Protein AF-A0A3Q0FZ38-F1 (afdb_monomer_lite)

Organism: Alligator sinensis (NCBI:txid38654)

Radius of gyration: 30.9 Å; chains: 1; bounding box: 56×58×139 Å

Secondary structure (DSSP, 8-state):
-----------------------TTHHHHHHT-HHHHHHHHH-TTSTTGGGHHHHHH-B-TTS-BHHHHHHHHT-HHHHHHHHHHHHH-TT-SHHHHHHHHHHHHHHHHHHHH-HHHHTTTS-HHHHHHHHHHHHHHHHHHHH-SS--HHHHHHHHHHHHHHHHHHHHHHHS--PPP-------------

Sequence (190 aa):
MDPEEAMGLADPGQEAEESEYFNPLLRPVLLGEVEGVQQIFEDPEDPNYEKAMQLLLEKDVIGRDLLYAACMVGQSEVIRALAKYGVDMKDKTPREAKQTLQMFISHIQATVTDPEKVQGRLNKEDKNASLSACRAKSDWLNSTKEATRQDFLAQKQELEDKMLPIFTKMATPRLPTAKNVKSSVSSSRI

Foldseek 3Di:
DDDDDDDDDDDPPDDPDDPDPDLQVLVCLLVLPLVSLVCCCPPPPDPNNVVSQVQQCDADPVRHGSLNSSVVSVSVSNNVSSCCCNPVVCQPFLVSLLVVLVVVLVVLLCQLPDCVQCPVQPDPVLSVQLPVLSVVLVVCSVPDDDDGSVNSVVSSVVSCVSCVVSVVSSPDDDDPDPPDPDDDDDDDDD

InterPro domains:
  IPR029048 Heat shock protein 70kD, C-terminal domain superfamily [G3DSA:1.20.1270.10] (94-172)
  IPR029048 Heat shock protein 70kD, C-terminal domain superfamily [SSF100934] (96-171)
  IPR036770 Ankyrin repeat-containing domain superfamily [SSF48403] (24-92)

Structure (mmCIF, N/CA/C/O backbone):
data_AF-A0A3Q0FZ38-F1
#
_entry.id   AF-A0A3Q0FZ38-F1
#
loop_
_atom_site.group_PDB
_atom_site.id
_atom_site.type_symbol
_atom_site.label_atom_id
_atom_site.label_alt_id
_atom_site.label_comp_id
_atom_site.label_asym_id
_atom_site.label_entity_id
_atom_site.label_seq_id
_atom_site.pdbx_PDB_ins_code
_atom_site.Cartn_x
_atom_site.Cartn_y
_atom_site.Cartn_z
_atom_site.occupancy
_atom_site.B_iso_or_equiv
_atom_site.auth_seq_id
_atom_site.auth_comp_id
_atom_site.auth_asym_id
_atom_site.auth_atom_id
_atom_site.pdbx_PDB_model_num
ATOM 1 N N . MET A 1 1 ? 2.345 -39.373 71.025 1.00 34.91 1 MET A N 1
ATOM 2 C CA . MET A 1 1 ? 1.055 -39.881 70.528 1.00 34.91 1 MET A CA 1
ATOM 3 C C . MET A 1 1 ? 0.248 -38.693 70.050 1.00 34.91 1 MET A C 1
ATOM 5 O O . MET A 1 1 ? 0.413 -37.617 70.605 1.00 34.91 1 MET A O 1
ATOM 9 N N . ASP A 1 2 ? -0.545 -38.902 69.017 1.00 42.75 2 ASP A N 1
ATOM 10 C CA . ASP A 1 2 ? -0.323 -38.316 67.699 1.00 42.75 2 ASP A CA 1
ATOM 11 C C . ASP A 1 2 ? -0.936 -36.940 67.377 1.00 42.75 2 ASP A C 1
ATOM 13 O O . ASP A 1 2 ? -1.835 -36.468 68.073 1.00 42.75 2 ASP A O 1
ATOM 17 N N . PRO A 1 3 ? -0.413 -36.317 66.299 1.00 50.09 3 PRO A N 1
ATOM 18 C CA . PRO A 1 3 ? -0.952 -35.150 65.615 1.00 50.09 3 PRO A CA 1
ATOM 19 C C . PRO A 1 3 ? -2.019 -35.560 64.585 1.00 50.09 3 PRO A C 1
ATOM 21 O O . PRO A 1 3 ? -1.763 -36.429 63.762 1.00 50.09 3 PRO A O 1
ATOM 24 N N . GLU A 1 4 ? -3.178 -34.903 64.565 1.00 48.91 4 GLU A N 1
ATOM 25 C CA . GLU A 1 4 ? -4.091 -34.931 63.412 1.00 48.91 4 GLU A CA 1
ATOM 26 C C . GLU A 1 4 ? -5.141 -33.822 63.552 1.00 48.91 4 GLU A C 1
ATOM 28 O O . GLU A 1 4 ? -6.134 -33.976 64.246 1.00 48.91 4 GLU A O 1
ATOM 33 N N . GLU A 1 5 ? -4.876 -32.669 62.942 1.00 46.94 5 GLU A N 1
ATOM 34 C CA . GLU A 1 5 ? -5.888 -31.895 62.209 1.00 46.94 5 GLU A CA 1
ATOM 35 C C . GLU A 1 5 ? -5.149 -30.847 61.367 1.00 46.94 5 GLU A C 1
ATOM 37 O O . GLU A 1 5 ? -5.088 -29.651 61.646 1.00 46.94 5 GLU A O 1
ATOM 42 N N . ALA A 1 6 ? -4.488 -31.359 60.331 1.00 47.09 6 ALA A N 1
ATOM 43 C CA . ALA A 1 6 ? -4.156 -30.587 59.151 1.00 47.09 6 ALA A CA 1
ATOM 44 C C . ALA A 1 6 ? -5.339 -30.715 58.189 1.00 47.09 6 ALA A C 1
ATOM 46 O O . ALA A 1 6 ? -5.730 -31.837 57.889 1.00 47.09 6 ALA A O 1
ATOM 47 N N . MET A 1 7 ? -5.868 -29.584 57.714 1.00 43.72 7 MET A N 1
ATOM 48 C CA . MET A 1 7 ? -6.395 -29.337 56.360 1.00 43.72 7 MET A CA 1
ATOM 49 C C . MET A 1 7 ? -7.482 -28.262 56.400 1.00 43.72 7 MET A C 1
ATOM 51 O O . MET A 1 7 ? -8.517 -28.419 57.036 1.00 43.72 7 MET A O 1
ATOM 55 N N . GLY A 1 8 ? -7.255 -27.181 55.658 1.00 39.34 8 GLY A N 1
ATOM 56 C CA . GLY A 1 8 ? -8.260 -26.144 55.446 1.00 39.34 8 GLY A CA 1
ATOM 57 C C . GLY A 1 8 ? -7.677 -24.865 54.868 1.00 39.34 8 GLY A C 1
ATOM 58 O O . GLY A 1 8 ? -7.849 -23.800 55.445 1.00 39.34 8 GLY A O 1
ATOM 59 N N . LEU A 1 9 ? -6.939 -24.990 53.763 1.00 46.25 9 LEU A N 1
ATOM 60 C CA . LEU A 1 9 ? -6.507 -23.876 52.923 1.00 46.25 9 LEU A CA 1
ATOM 61 C C . LEU A 1 9 ? -7.732 -23.075 52.461 1.00 46.25 9 LEU A C 1
ATOM 63 O O . LEU A 1 9 ? -8.613 -23.623 51.803 1.00 46.25 9 LEU A O 1
ATOM 67 N N . ALA A 1 10 ? -7.756 -21.783 52.768 1.00 40.12 10 ALA A N 1
ATOM 68 C CA . ALA A 1 10 ? -8.598 -20.809 52.087 1.00 40.12 10 ALA A CA 1
ATOM 69 C C . ALA A 1 10 ? -7.855 -19.470 52.061 1.00 40.12 10 ALA A C 1
ATOM 71 O O . ALA A 1 10 ? -8.133 -18.559 52.836 1.00 40.12 10 ALA A O 1
ATOM 72 N N . ASP A 1 11 ? -6.864 -19.400 51.180 1.00 41.06 11 ASP A N 1
ATOM 73 C CA . ASP A 1 11 ? -6.386 -18.150 50.607 1.00 41.06 11 ASP A CA 1
ATOM 74 C C . ASP A 1 11 ? -7.147 -17.948 49.285 1.00 41.06 11 ASP A C 1
ATOM 76 O O . ASP A 1 11 ? -6.913 -18.709 48.347 1.00 41.06 11 ASP A O 1
ATOM 80 N N . PRO A 1 12 ? -8.097 -17.002 49.181 1.00 46.00 12 PRO A N 1
ATOM 81 C CA . PRO A 1 12 ? -8.630 -16.561 47.906 1.00 46.00 12 PRO A CA 1
ATOM 82 C C . PRO A 1 12 ? -8.009 -15.197 47.578 1.00 46.00 12 PRO A C 1
ATOM 84 O O . PRO A 1 12 ? -8.706 -14.186 47.507 1.00 46.00 12 PRO A O 1
ATOM 87 N N . GLY A 1 13 ? -6.682 -15.146 47.491 1.00 43.47 13 GLY A N 1
ATOM 88 C CA . GLY A 1 13 ? -5.926 -13.907 47.330 1.00 43.47 13 GLY A CA 1
ATOM 89 C C . GLY A 1 13 ? -5.081 -13.812 46.067 1.00 43.47 13 GLY A C 1
ATOM 90 O O . GLY A 1 13 ? -4.551 -12.733 45.810 1.00 43.47 13 GLY A O 1
ATOM 91 N N . GLN A 1 14 ? -4.954 -14.874 45.266 1.00 41.59 14 GLN A N 1
ATOM 92 C CA . GLN A 1 14 ? -4.192 -14.841 44.015 1.00 41.59 14 GLN A CA 1
ATOM 93 C C . GLN A 1 14 ? -4.767 -15.799 42.972 1.00 41.59 14 GLN A C 1
ATOM 95 O O . GLN A 1 14 ? -4.525 -16.994 43.022 1.00 41.59 14 GLN A O 1
ATOM 100 N N . GLU A 1 15 ? -5.474 -15.239 41.995 1.00 42.03 15 GLU A N 1
ATOM 101 C CA . GLU A 1 15 ? -5.459 -15.709 40.605 1.00 42.03 15 GLU A CA 1
ATOM 102 C C . GLU A 1 15 ? -5.855 -14.514 39.724 1.00 42.03 15 GLU A C 1
ATOM 104 O O . GLU A 1 15 ? -6.965 -14.370 39.220 1.00 42.03 15 GLU A O 1
ATOM 109 N N . ALA A 1 16 ? -4.930 -13.562 39.643 1.00 41.09 16 ALA A N 1
ATOM 110 C CA . ALA A 1 16 ? -4.924 -12.501 38.645 1.00 41.09 16 ALA A CA 1
ATOM 111 C C . ALA A 1 16 ? -3.485 -12.318 38.145 1.00 41.09 16 ALA A C 1
ATOM 113 O O . ALA A 1 16 ? -2.939 -11.222 38.150 1.00 41.09 16 ALA A O 1
ATOM 114 N N . GLU A 1 17 ? -2.863 -13.430 37.763 1.00 43.25 17 GLU A N 1
ATOM 115 C CA . GLU A 1 17 ? -1.700 -13.468 36.881 1.00 43.25 17 GLU A CA 1
ATOM 116 C C . GLU A 1 17 ? -1.801 -14.728 36.016 1.00 43.25 17 GLU A C 1
ATOM 118 O O . GLU A 1 17 ? -1.222 -15.764 36.313 1.00 43.25 17 GLU A O 1
ATOM 123 N N . GLU A 1 18 ? -2.544 -14.622 34.919 1.00 38.03 18 GLU A N 1
ATOM 124 C CA . GLU A 1 18 ? -2.217 -15.340 33.688 1.00 38.03 18 GLU A CA 1
ATOM 125 C C . GLU A 1 18 ? -2.125 -14.287 32.585 1.00 38.03 18 GLU A C 1
ATOM 127 O O . GLU A 1 18 ? -3.070 -13.975 31.861 1.00 38.03 18 GLU A O 1
ATOM 132 N N . SER A 1 19 ? -0.952 -13.661 32.510 1.00 46.44 19 SER A N 1
ATOM 133 C CA . SER A 1 19 ? -0.491 -13.038 31.282 1.00 46.44 19 SER A CA 1
ATOM 134 C C . SER A 1 19 ? -0.113 -14.157 30.313 1.00 46.44 19 SER A C 1
ATOM 136 O O . SER A 1 19 ? 1.027 -14.617 30.300 1.00 46.44 19 SER A O 1
ATOM 138 N N . GLU A 1 20 ? -1.044 -14.602 29.482 1.00 43.34 20 GLU A N 1
ATOM 139 C CA . GLU A 1 20 ? -0.685 -15.360 28.291 1.00 43.34 20 GLU A CA 1
ATOM 140 C C . GLU A 1 20 ? -1.410 -14.740 27.102 1.00 43.34 20 GLU A C 1
ATOM 142 O O . GLU A 1 20 ? -2.584 -14.392 27.171 1.00 43.34 20 GLU A O 1
ATOM 147 N N . TYR A 1 21 ? -0.645 -14.469 26.054 1.00 54.34 21 TYR A N 1
ATOM 148 C CA . TYR A 1 21 ? -0.972 -13.639 24.901 1.00 54.34 21 TYR A CA 1
ATOM 149 C C . TYR A 1 21 ? -2.129 -14.253 24.091 1.00 54.34 21 TYR A C 1
ATOM 151 O O . TYR A 1 21 ? -1.927 -14.877 23.053 1.00 54.34 21 TYR A O 1
ATOM 159 N N . PHE A 1 22 ? -3.356 -14.148 24.598 1.00 67.25 22 PHE A N 1
ATOM 160 C CA . PHE A 1 22 ? -4.530 -14.701 23.946 1.00 67.25 22 PHE A CA 1
ATOM 161 C C . PHE A 1 22 ? -5.081 -13.657 22.987 1.00 67.25 22 PHE A C 1
ATOM 163 O O . PHE A 1 22 ? -5.583 -12.608 23.390 1.00 67.25 22 PHE A O 1
ATOM 170 N N . ASN A 1 23 ? -4.951 -13.938 21.698 1.00 74.50 23 ASN A N 1
ATOM 171 C CA . ASN A 1 23 ? -5.480 -13.088 20.649 1.00 74.50 23 ASN A CA 1
ATOM 172 C C . ASN A 1 23 ? -6.990 -12.856 20.885 1.00 74.50 23 ASN A C 1
ATOM 174 O O . ASN A 1 23 ? -7.750 -13.829 20.935 1.00 74.50 23 ASN A O 1
ATOM 178 N N . PRO A 1 24 ? -7.451 -11.599 21.033 1.00 81.88 24 PRO A N 1
ATOM 179 C CA . PRO A 1 24 ? -8.833 -11.294 21.399 1.00 81.88 24 PRO A CA 1
ATOM 180 C C . PRO A 1 24 ? -9.839 -11.745 20.336 1.00 81.88 24 PRO A C 1
ATOM 182 O O . PRO A 1 24 ? -11.011 -11.928 20.652 1.00 81.88 24 PRO A O 1
ATOM 185 N N . LEU A 1 25 ? -9.391 -12.003 19.103 1.00 82.75 25 LEU A N 1
ATOM 186 C CA . LEU A 1 25 ? -10.223 -12.572 18.050 1.00 82.75 25 LEU A CA 1
ATOM 187 C C . LEU A 1 25 ? -10.448 -14.086 18.216 1.00 82.75 25 LEU A C 1
ATOM 189 O O . LEU A 1 25 ? -11.394 -14.612 17.640 1.00 82.75 25 LEU A O 1
ATOM 193 N N . LEU A 1 26 ? -9.646 -14.815 19.005 1.00 81.00 26 LEU A N 1
ATOM 194 C CA . LEU A 1 26 ? -9.816 -16.266 19.179 1.00 81.00 26 LEU A CA 1
ATOM 195 C C . LEU A 1 26 ? -11.182 -16.610 19.767 1.00 81.00 26 LEU A C 1
ATOM 197 O O . LEU A 1 26 ? -11.860 -17.498 19.261 1.00 81.00 26 LEU A O 1
ATOM 201 N N . ARG A 1 27 ? -11.609 -15.899 20.812 1.00 83.81 27 ARG A N 1
ATOM 202 C CA . ARG A 1 27 ? -12.900 -16.152 21.461 1.00 83.81 27 ARG A CA 1
ATOM 203 C C . ARG A 1 27 ? -14.083 -15.994 20.492 1.00 83.81 27 ARG A C 1
ATOM 205 O O . ARG A 1 27 ? -14.802 -16.980 20.322 1.00 83.81 27 ARG A O 1
ATOM 212 N N . PRO A 1 28 ? -14.284 -14.842 19.824 1.00 84.88 28 PRO A N 1
ATOM 213 C CA . PRO A 1 28 ? -15.398 -14.690 18.896 1.00 84.88 28 PRO A CA 1
ATOM 214 C C . PRO A 1 28 ? -15.281 -15.648 17.702 1.00 84.88 28 PRO A C 1
ATOM 216 O O . PRO A 1 28 ? -16.290 -16.167 17.230 1.00 84.88 28 PRO A O 1
ATOM 219 N N . VAL A 1 29 ? -14.063 -15.996 17.267 1.00 84.56 29 VAL A N 1
ATOM 220 C CA . VAL A 1 29 ? -13.867 -16.973 16.188 1.00 84.56 29 VAL A CA 1
ATOM 221 C C . VAL A 1 29 ? -14.283 -18.388 16.578 1.00 84.56 29 VAL A C 1
ATOM 223 O O . VAL A 1 29 ? -14.958 -19.060 15.799 1.00 84.56 29 VAL A O 1
ATOM 226 N N . LEU A 1 30 ? -13.912 -18.846 17.773 1.00 81.69 30 LEU A N 1
ATOM 227 C CA . LEU A 1 30 ? -14.278 -20.174 18.266 1.00 81.69 30 LEU A CA 1
ATOM 228 C C . LEU A 1 30 ? -15.778 -20.266 18.584 1.00 81.69 30 LEU A C 1
ATOM 230 O O . LEU A 1 30 ? -16.385 -21.317 18.387 1.00 81.69 30 LEU A O 1
ATOM 234 N N . LEU A 1 31 ? -16.387 -19.170 19.040 1.00 84.00 31 LEU A N 1
ATOM 235 C CA . LEU A 1 31 ? -17.814 -19.117 19.368 1.00 84.00 31 LEU A CA 1
ATOM 236 C C . LEU A 1 31 ? -18.718 -18.853 18.154 1.00 84.00 31 LEU A C 1
ATOM 238 O O . LEU A 1 31 ? -19.925 -19.055 18.248 1.00 84.00 31 LEU A O 1
ATOM 242 N N . GLY A 1 32 ? -18.159 -18.463 17.005 1.00 82.12 32 GLY A N 1
ATOM 243 C CA . GLY A 1 32 ? -18.953 -18.122 15.820 1.00 82.12 32 GLY A CA 1
ATOM 244 C C . GLY A 1 32 ? -19.565 -16.723 15.865 1.00 82.12 32 GLY A C 1
ATOM 245 O O . GLY A 1 32 ? -20.484 -16.425 15.105 1.00 82.12 32 GLY A O 1
ATOM 246 N N . GLU A 1 33 ? -19.079 -15.861 16.753 1.00 86.81 33 GLU A N 1
ATOM 247 C CA . GLU A 1 33 ? -19.586 -14.509 16.962 1.00 86.81 33 GLU A CA 1
ATOM 248 C C . GLU A 1 33 ? -19.021 -13.570 15.898 1.00 86.81 33 GLU A C 1
ATOM 250 O O . GLU A 1 33 ? -17.984 -12.929 16.070 1.00 86.81 33 GLU A O 1
ATOM 255 N N . VAL A 1 34 ? -19.719 -13.488 14.767 1.00 84.31 34 VAL A N 1
ATOM 256 C CA . VAL A 1 34 ? -19.333 -12.603 13.662 1.00 84.31 34 VAL A CA 1
ATOM 257 C C . VAL A 1 34 ? -19.275 -11.150 14.128 1.00 84.31 34 VAL A C 1
ATOM 259 O O . VAL A 1 34 ? -18.310 -10.465 13.822 1.00 84.31 34 VAL A O 1
ATOM 262 N N . GLU A 1 35 ? -20.249 -10.696 14.912 1.00 82.81 35 GLU A N 1
ATOM 263 C CA . GLU A 1 35 ? -20.339 -9.314 15.407 1.00 82.81 35 GLU A CA 1
ATOM 264 C C . GLU A 1 35 ? -19.119 -8.913 16.245 1.00 82.81 35 GLU A C 1
ATOM 266 O O . GLU A 1 35 ? -18.567 -7.838 16.034 1.00 82.81 35 GLU A O 1
ATOM 271 N N . GLY A 1 36 ? -18.631 -9.801 17.120 1.00 82.19 36 GLY A N 1
ATOM 272 C CA . GLY A 1 36 ? -17.421 -9.556 17.910 1.00 82.19 36 GLY A CA 1
ATOM 273 C C . GLY A 1 36 ? -16.161 -9.462 17.046 1.00 82.19 36 GLY A C 1
ATOM 274 O O . GLY A 1 36 ? -15.288 -8.636 17.303 1.00 82.19 36 GLY A O 1
ATOM 275 N N . VAL A 1 37 ? -16.084 -10.253 15.968 1.00 84.12 37 VAL A N 1
ATOM 276 C CA . VAL A 1 37 ? -15.018 -10.107 14.964 1.00 84.12 37 VAL A CA 1
ATOM 277 C C . VAL A 1 37 ? -15.148 -8.762 14.246 1.00 84.12 37 VAL A C 1
ATOM 279 O O . VAL A 1 37 ? -14.165 -8.038 14.131 1.00 84.12 37 VAL A O 1
ATOM 282 N N . GLN A 1 38 ? -16.346 -8.403 13.779 1.00 82.31 38 GLN A N 1
ATOM 283 C CA . GLN A 1 38 ? -16.579 -7.154 13.047 1.00 82.31 38 GLN A CA 1
ATOM 284 C C . GLN A 1 38 ? -16.283 -5.921 13.899 1.00 82.31 38 GLN A C 1
ATOM 286 O O . GLN A 1 38 ? -15.666 -4.993 13.392 1.00 82.31 38 GLN A O 1
ATOM 291 N N . GLN A 1 39 ? -16.649 -5.931 15.181 1.00 83.06 39 GLN A N 1
ATOM 292 C CA . GLN A 1 39 ? -16.389 -4.833 16.109 1.00 83.06 39 GLN A CA 1
ATOM 293 C C . GLN A 1 39 ? -14.898 -4.487 16.154 1.00 83.06 39 GLN A C 1
ATOM 295 O O . GLN A 1 39 ? -14.529 -3.349 15.894 1.00 83.06 39 GLN A O 1
ATOM 300 N N . ILE A 1 40 ? -14.030 -5.484 16.336 1.00 82.88 40 ILE A N 1
ATOM 301 C CA . ILE A 1 40 ? -12.576 -5.272 16.371 1.00 82.88 40 ILE A CA 1
ATOM 302 C C . ILE A 1 40 ? -12.043 -4.719 15.034 1.00 82.88 40 ILE A C 1
ATOM 304 O O . ILE A 1 40 ? -11.046 -4.007 15.013 1.00 82.88 40 ILE A O 1
ATOM 308 N N . PHE A 1 41 ? -12.687 -5.022 13.902 1.00 78.12 41 PHE A N 1
ATOM 309 C CA . PHE A 1 41 ? -12.240 -4.582 12.574 1.00 78.12 41 PHE A CA 1
ATOM 310 C C . PHE A 1 41 ? -12.903 -3.306 12.041 1.00 78.12 41 PHE A C 1
ATOM 312 O O . PHE A 1 41 ? -12.419 -2.756 11.048 1.00 78.12 41 PHE A O 1
ATOM 319 N N . GLU A 1 42 ? -14.015 -2.859 12.621 1.00 79.25 42 GLU A N 1
ATOM 320 C CA . GLU A 1 42 ? -14.825 -1.747 12.105 1.00 79.25 42 GLU A CA 1
ATOM 321 C C . GLU A 1 42 ? -15.022 -0.617 13.118 1.00 79.25 42 GLU A C 1
ATOM 323 O O . GLU A 1 42 ? -15.331 0.499 12.699 1.00 79.25 42 GLU A O 1
ATOM 328 N N . ASP A 1 43 ? -14.798 -0.867 14.409 1.00 76.38 43 ASP A N 1
ATOM 329 C CA . ASP A 1 43 ? -14.902 0.139 15.461 1.00 76.38 43 ASP A CA 1
ATOM 330 C C . ASP A 1 43 ? -13.537 0.803 15.729 1.00 76.38 43 ASP A C 1
ATOM 332 O O . ASP A 1 43 ? -12.655 0.171 16.310 1.00 76.38 43 ASP A O 1
ATOM 336 N N . PRO A 1 44 ? -13.326 2.072 15.330 1.00 67.94 44 PRO A N 1
ATOM 337 C CA . PRO A 1 44 ? -12.070 2.776 15.573 1.00 67.94 44 PRO A CA 1
ATOM 338 C C . PRO A 1 44 ? -11.829 3.115 17.052 1.00 67.94 44 PRO A C 1
ATOM 340 O O . PRO A 1 44 ? -10.714 3.513 17.391 1.00 67.94 44 PRO A O 1
ATOM 343 N N . GLU A 1 45 ? -12.841 3.000 17.919 1.00 73.75 45 GLU A N 1
ATOM 344 C CA . GLU A 1 45 ? -12.694 3.162 19.369 1.00 73.75 45 GLU A CA 1
ATOM 345 C C . GLU A 1 45 ? -12.250 1.858 20.055 1.00 73.75 45 GLU A C 1
ATOM 347 O O . GLU A 1 45 ? -11.840 1.891 21.220 1.00 73.75 45 GLU A O 1
ATOM 352 N N . ASP A 1 46 ? -12.268 0.719 19.346 1.00 77.19 46 ASP A N 1
ATOM 353 C CA . ASP A 1 46 ? -11.803 -0.550 19.898 1.00 77.19 46 ASP A CA 1
ATOM 354 C C . ASP A 1 46 ? -10.276 -0.516 20.116 1.00 77.19 46 ASP A C 1
ATOM 356 O O . ASP A 1 46 ? -9.507 -0.207 19.197 1.00 77.19 46 ASP A O 1
ATOM 360 N N . PRO A 1 47 ? -9.784 -0.881 21.315 1.00 76.81 47 PRO A N 1
ATOM 361 C CA . PRO A 1 47 ? -8.355 -0.849 21.632 1.00 76.81 47 PRO A CA 1
ATOM 362 C C . PRO A 1 47 ? -7.506 -1.792 20.762 1.00 76.81 47 PRO A C 1
ATOM 364 O O . PRO A 1 47 ? -6.279 -1.657 20.711 1.00 76.81 47 PRO A O 1
ATOM 367 N N . ASN A 1 48 ? -8.133 -2.752 20.081 1.00 77.19 48 ASN A N 1
ATOM 368 C CA . ASN A 1 48 ? -7.497 -3.709 19.188 1.00 77.19 48 ASN A CA 1
ATOM 369 C C . ASN A 1 48 ? -7.687 -3.360 17.709 1.00 77.19 48 ASN A C 1
ATOM 371 O O . ASN A 1 48 ? -7.070 -4.033 16.886 1.00 77.19 48 ASN A O 1
ATOM 375 N N . TYR A 1 49 ? -8.433 -2.306 17.355 1.00 77.62 49 TYR A N 1
ATOM 376 C CA . TYR A 1 49 ? -8.671 -1.901 15.963 1.00 77.62 49 TYR A CA 1
ATOM 377 C C . TYR A 1 49 ? -7.375 -1.710 15.175 1.00 77.62 49 TYR A C 1
ATOM 379 O O . TYR A 1 49 ? -7.189 -2.276 14.096 1.00 77.62 49 TYR A O 1
ATOM 387 N N . GLU A 1 50 ? -6.406 -0.996 15.754 1.00 71.06 50 GLU A N 1
ATOM 388 C CA . GLU A 1 50 ? -5.105 -0.778 15.111 1.00 71.06 50 GLU A CA 1
ATOM 389 C C . GLU A 1 50 ? -4.277 -2.065 14.956 1.00 71.06 50 GLU A C 1
ATOM 391 O O . GLU A 1 50 ? -3.419 -2.153 14.074 1.00 71.06 50 GLU A O 1
ATOM 396 N N . LYS A 1 51 ? -4.514 -3.069 15.809 1.00 76.31 51 LYS A N 1
ATOM 397 C CA . LYS A 1 51 ? -3.783 -4.345 15.831 1.00 76.31 51 LYS A CA 1
ATOM 398 C C . LYS A 1 51 ? -4.545 -5.480 15.159 1.00 76.31 51 LYS A C 1
ATOM 400 O O . LYS A 1 51 ? -3.962 -6.542 14.963 1.00 76.31 51 LYS A O 1
ATOM 405 N N . ALA A 1 52 ? -5.797 -5.274 14.760 1.00 78.69 52 ALA A N 1
ATOM 406 C CA . ALA A 1 52 ? -6.693 -6.314 14.270 1.00 78.69 52 ALA A CA 1
ATOM 407 C C . ALA A 1 52 ? -6.086 -7.110 13.102 1.00 78.69 52 ALA A C 1
ATOM 409 O O . ALA A 1 52 ? -6.213 -8.330 13.032 1.00 78.69 52 ALA A O 1
ATOM 410 N N . MET A 1 53 ? -5.334 -6.438 12.225 1.00 73.50 53 MET A N 1
ATOM 411 C CA . MET A 1 53 ? -4.624 -7.086 11.119 1.00 73.50 53 MET A CA 1
ATOM 412 C C . MET A 1 53 ? -3.450 -7.955 11.582 1.00 73.50 53 MET A C 1
ATOM 414 O O . MET A 1 53 ? -3.232 -9.050 11.066 1.00 73.50 53 MET A O 1
ATOM 418 N N . GLN A 1 54 ? -2.689 -7.476 12.564 1.00 76.50 54 GLN A N 1
ATOM 419 C CA . GLN A 1 54 ? -1.589 -8.239 13.142 1.00 76.50 54 GLN A CA 1
ATOM 420 C C . GLN A 1 54 ? -2.122 -9.462 13.889 1.00 76.50 54 GLN A C 1
ATOM 422 O O . GLN A 1 54 ? -1.555 -10.537 13.747 1.00 76.50 54 GLN A O 1
ATOM 427 N N . LEU A 1 55 ? -3.246 -9.305 14.590 1.00 80.62 55 LEU A N 1
ATOM 428 C CA . LEU A 1 55 ? -3.965 -10.384 15.257 1.00 80.62 55 LEU A CA 1
ATOM 429 C C . LEU A 1 55 ? -4.516 -11.405 14.250 1.00 80.62 55 LEU A C 1
ATOM 431 O O . LEU A 1 55 ? -4.449 -12.603 14.491 1.00 80.62 55 LEU A O 1
ATOM 435 N N . LEU A 1 56 ? -5.014 -10.980 13.087 1.00 79.31 56 LEU A N 1
ATOM 436 C CA . LEU A 1 56 ? -5.478 -11.914 12.054 1.00 79.31 56 LEU A CA 1
ATOM 437 C C . LEU A 1 56 ? -4.352 -12.821 11.527 1.00 79.31 56 LEU A C 1
ATOM 439 O O . LEU A 1 56 ? -4.581 -13.994 11.236 1.00 79.31 56 LEU A O 1
ATOM 443 N N . LEU A 1 57 ? -3.152 -12.255 11.380 1.00 75.50 57 LEU A N 1
ATOM 444 C CA . LEU A 1 57 ? -1.964 -12.922 10.833 1.00 75.50 57 LEU A CA 1
ATOM 445 C C . LEU A 1 57 ? -1.102 -13.600 11.903 1.00 75.50 57 LEU A C 1
ATOM 447 O O . LEU A 1 57 ? -0.107 -14.254 11.575 1.00 75.50 57 LEU A O 1
ATOM 451 N N . GLU A 1 58 ? -1.453 -13.413 13.170 1.00 76.69 58 GLU A N 1
ATOM 452 C CA . GLU A 1 58 ? -0.761 -14.020 14.287 1.00 76.69 58 GLU A CA 1
ATOM 453 C C . GLU A 1 58 ? -0.941 -15.536 14.259 1.00 76.69 58 GLU A C 1
ATOM 455 O O . GLU A 1 58 ? -2.013 -16.063 13.949 1.00 76.69 58 GLU A O 1
ATOM 460 N N . LYS A 1 59 ? 0.147 -16.240 14.562 1.00 76.75 59 LYS A N 1
ATOM 461 C CA . LYS A 1 59 ? 0.189 -17.696 14.588 1.00 76.75 59 LYS A CA 1
ATOM 462 C C . LYS A 1 59 ? 0.279 -18.177 16.023 1.00 76.75 59 LYS A C 1
ATOM 464 O O . LYS A 1 59 ? 1.023 -17.605 16.814 1.00 76.75 59 LYS A O 1
ATOM 469 N N . ASP A 1 60 ? -0.433 -19.254 16.328 1.00 70.19 60 ASP A N 1
ATOM 470 C CA . ASP A 1 60 ? -0.296 -19.955 17.598 1.00 70.19 60 ASP A CA 1
ATOM 471 C C . ASP A 1 60 ? 1.091 -20.611 17.733 1.00 70.19 60 ASP A C 1
ATOM 473 O O . ASP A 1 60 ? 1.895 -20.651 16.795 1.00 70.19 60 ASP A O 1
ATOM 477 N N . VAL A 1 61 ? 1.368 -21.180 18.907 1.00 68.00 61 VAL A N 1
ATOM 478 C CA . VAL A 1 61 ? 2.616 -21.912 19.202 1.00 68.00 61 VAL A CA 1
ATOM 479 C C . VAL A 1 61 ? 2.878 -23.105 18.266 1.00 68.00 61 VAL A C 1
ATOM 481 O O . VAL A 1 61 ? 3.989 -23.626 18.222 1.00 68.00 61 VAL A O 1
ATOM 484 N N . ILE A 1 62 ? 1.871 -23.533 17.500 1.00 67.94 62 ILE A N 1
ATOM 485 C CA . ILE A 1 62 ? 1.916 -24.631 16.524 1.00 67.94 62 ILE A CA 1
ATOM 486 C C . ILE A 1 62 ? 2.036 -24.075 15.084 1.00 67.94 62 ILE A C 1
ATOM 488 O O . ILE A 1 62 ? 2.143 -24.829 14.117 1.00 67.94 62 ILE A O 1
ATOM 492 N N . GLY A 1 63 ? 2.082 -22.751 14.911 1.00 67.19 63 GLY A N 1
ATOM 493 C CA . GLY A 1 63 ? 2.229 -22.072 13.626 1.00 67.19 63 GLY A CA 1
ATOM 494 C C . GLY A 1 63 ? 0.921 -21.878 12.851 1.00 67.19 63 GLY A C 1
ATOM 495 O O . GLY A 1 63 ? 0.975 -21.544 11.663 1.00 67.19 63 GLY A O 1
ATOM 496 N N . ARG A 1 64 ? -0.235 -22.097 13.482 1.00 75.31 64 ARG A N 1
ATOM 497 C CA . ARG A 1 64 ? -1.567 -22.015 12.867 1.00 75.31 64 ARG A CA 1
ATOM 498 C C . ARG A 1 64 ? -2.163 -20.634 13.089 1.00 75.31 64 ARG A C 1
ATOM 500 O O . ARG A 1 64 ? -2.069 -20.093 14.184 1.00 75.31 64 ARG A O 1
ATOM 507 N N . ASP A 1 65 ? -2.772 -20.080 12.053 1.00 81.06 65 ASP A N 1
ATOM 508 C CA . ASP A 1 65 ? -3.433 -18.779 12.119 1.00 81.06 65 ASP A CA 1
ATOM 509 C C . ASP A 1 65 ? -4.910 -18.894 12.53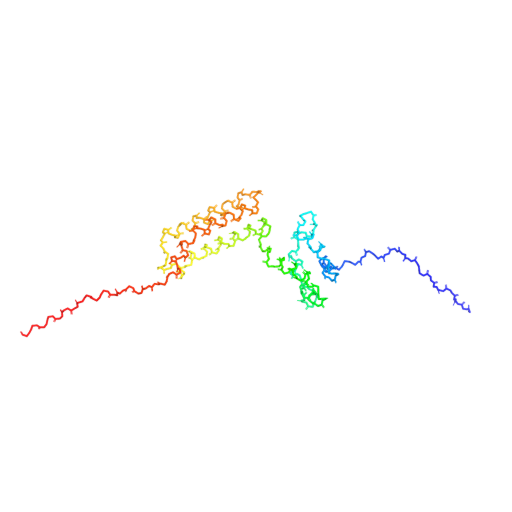5 1.00 81.06 65 ASP A C 1
ATOM 511 O O . ASP A 1 65 ? -5.485 -19.981 12.672 1.00 81.06 65 ASP A O 1
ATOM 515 N N . LEU A 1 66 ? -5.540 -17.741 12.748 1.00 82.19 66 LEU A N 1
ATOM 516 C CA . LEU A 1 66 ? -6.931 -17.646 13.179 1.00 82.19 66 LEU A CA 1
ATOM 517 C C . LEU A 1 66 ? -7.921 -18.240 12.166 1.00 82.19 66 LEU A C 1
ATOM 519 O O . LEU A 1 66 ? -8.966 -18.778 12.537 1.00 82.19 66 LEU A O 1
ATOM 523 N N . LEU A 1 67 ? -7.577 -18.160 10.879 1.00 83.62 67 LEU A N 1
ATOM 524 C CA . LEU A 1 67 ? -8.377 -18.720 9.799 1.00 83.62 67 LEU A CA 1
ATOM 525 C C . LEU A 1 67 ? -8.403 -20.248 9.891 1.00 83.62 67 LEU A C 1
ATOM 527 O O . LEU A 1 67 ? -9.468 -20.847 9.734 1.00 83.62 67 LEU A O 1
ATOM 531 N N . TYR A 1 68 ? -7.272 -20.878 10.219 1.00 81.94 68 TYR A N 1
ATOM 532 C CA . TYR A 1 68 ? -7.206 -22.314 10.481 1.00 81.94 68 TYR A CA 1
ATOM 533 C C . TYR A 1 68 ? -8.127 -22.725 11.638 1.00 81.94 68 TYR A C 1
ATOM 535 O O . TYR A 1 68 ? -8.872 -23.699 11.515 1.00 81.94 68 TYR A O 1
ATOM 543 N N . ALA A 1 69 ? -8.123 -21.974 12.745 1.00 80.88 69 ALA A N 1
ATOM 544 C CA . ALA A 1 69 ? -9.011 -22.239 13.878 1.00 80.88 69 ALA A CA 1
ATOM 545 C C . ALA A 1 69 ? -10.491 -22.141 13.468 1.00 80.88 69 ALA A C 1
ATOM 547 O O . ALA A 1 69 ? -11.257 -23.071 13.715 1.00 80.88 69 ALA A O 1
ATOM 548 N N . ALA A 1 70 ? -10.875 -21.078 12.754 1.00 84.00 70 ALA A N 1
ATOM 549 C CA . ALA A 1 70 ? -12.232 -20.901 12.236 1.00 84.00 70 ALA A CA 1
ATOM 550 C C . ALA A 1 70 ? -12.665 -22.067 11.325 1.00 84.00 70 ALA A C 1
ATOM 552 O O . ALA A 1 70 ? -13.790 -22.562 11.437 1.00 84.00 70 ALA A O 1
ATOM 553 N N . CYS A 1 71 ? -11.755 -22.544 10.464 1.00 82.81 71 CYS A N 1
ATOM 554 C CA . CYS A 1 71 ? -11.977 -23.694 9.583 1.00 82.81 71 CYS A CA 1
ATOM 555 C C . CYS A 1 71 ? -12.231 -24.986 10.363 1.00 82.81 71 CYS A C 1
ATOM 557 O O . CYS A 1 71 ? -13.151 -25.726 10.022 1.00 82.81 71 CYS A O 1
ATOM 559 N N . MET A 1 72 ? -11.450 -25.246 11.414 1.00 80.88 72 MET A N 1
ATOM 560 C CA . MET A 1 72 ? -11.595 -26.451 12.238 1.00 80.88 72 MET A CA 1
ATOM 561 C C . MET A 1 72 ? -12.906 -26.474 13.024 1.00 80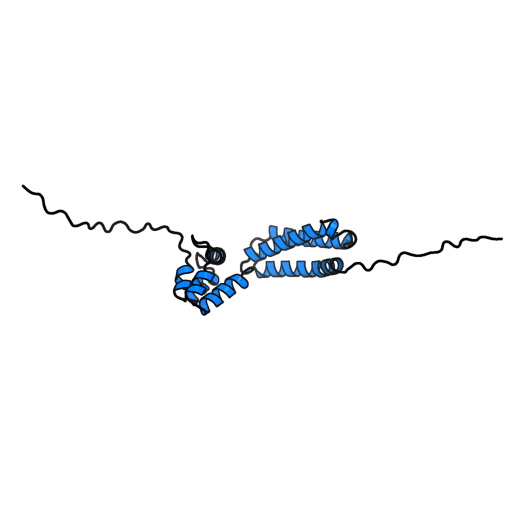.88 72 MET A C 1
ATOM 563 O O . MET A 1 72 ? -13.506 -27.535 13.177 1.00 80.88 72 MET A O 1
ATOM 567 N N . VAL A 1 73 ? -13.357 -25.316 13.508 1.00 83.38 73 VAL A N 1
ATOM 568 C CA . VAL A 1 73 ? -14.636 -25.192 14.225 1.00 83.38 73 VAL A CA 1
ATOM 569 C C . VAL A 1 73 ? -15.829 -25.215 13.257 1.00 83.38 73 VAL A C 1
ATOM 571 O O . VAL A 1 73 ? -16.956 -25.479 13.664 1.00 83.38 73 VAL A O 1
ATOM 574 N N . GLY A 1 74 ? -15.602 -24.991 11.959 1.00 82.88 74 GLY A N 1
ATOM 575 C CA . GLY A 1 74 ? -16.652 -25.004 10.938 1.00 82.88 74 GLY A CA 1
ATOM 576 C C . GLY A 1 74 ? -17.494 -23.726 10.903 1.00 82.88 74 GLY A C 1
ATOM 577 O O . GLY A 1 74 ? -18.601 -23.725 10.358 1.00 82.88 74 GLY A O 1
ATOM 578 N N . GLN A 1 75 ? -16.979 -22.625 11.454 1.00 84.12 75 GLN A N 1
ATOM 579 C CA . GLN A 1 75 ? -17.695 -21.352 11.546 1.00 84.12 75 GLN A CA 1
ATOM 580 C C . GLN A 1 75 ? -17.688 -20.620 10.203 1.00 84.12 75 GLN A C 1
ATOM 582 O O . GLN A 1 75 ? -16.934 -19.678 9.983 1.00 84.12 75 GLN A O 1
ATOM 587 N N . SER A 1 76 ? -18.536 -21.069 9.279 1.00 84.75 76 SER A N 1
ATOM 588 C CA . SER A 1 76 ? -18.552 -20.612 7.881 1.00 84.75 76 SER A CA 1
ATOM 589 C C . SER A 1 76 ? -18.722 -19.097 7.730 1.00 84.75 76 SER A C 1
ATOM 591 O O . SER A 1 76 ? -18.069 -18.485 6.885 1.00 84.75 76 SER A O 1
ATOM 593 N N . GLU A 1 77 ? -19.549 -18.476 8.570 1.00 82.94 77 GLU A N 1
ATOM 594 C CA . GLU A 1 77 ? -19.788 -17.030 8.523 1.00 82.94 77 GLU A CA 1
ATOM 595 C C . GLU A 1 77 ? -18.598 -16.232 9.072 1.00 82.94 77 GLU A C 1
ATOM 597 O O . GLU A 1 77 ? -18.189 -15.238 8.474 1.00 82.94 77 GLU A O 1
ATOM 602 N N . VAL A 1 78 ? -17.955 -16.723 10.134 1.00 84.56 78 VAL A N 1
ATOM 603 C CA . VAL A 1 78 ? -16.705 -16.145 10.644 1.00 84.56 78 VAL A CA 1
ATOM 604 C C . VAL A 1 78 ? -15.574 -16.317 9.635 1.00 84.56 78 VAL A C 1
ATOM 606 O O . VAL A 1 78 ? -14.852 -15.363 9.382 1.00 84.56 78 VAL A O 1
ATOM 609 N N . ILE A 1 79 ? -15.430 -17.484 9.001 1.00 85.00 79 ILE A N 1
ATOM 610 C CA . ILE A 1 79 ? -14.428 -17.717 7.947 1.00 85.00 79 ILE A CA 1
ATOM 611 C C . ILE A 1 79 ? -14.617 -16.708 6.814 1.00 85.00 79 ILE A C 1
ATOM 613 O O . ILE A 1 79 ? -13.643 -16.128 6.341 1.00 85.00 79 ILE A O 1
ATOM 617 N N . ARG A 1 80 ? -15.863 -16.454 6.397 1.00 82.75 80 ARG A N 1
ATOM 618 C CA . ARG A 1 80 ? -16.180 -15.433 5.389 1.00 82.75 80 ARG A CA 1
ATOM 619 C C . ARG A 1 80 ? -15.827 -14.028 5.864 1.00 82.75 80 ARG A C 1
ATOM 621 O O . ARG A 1 80 ? -15.249 -13.275 5.085 1.00 82.75 80 ARG A O 1
ATOM 628 N N . ALA A 1 81 ? -16.133 -13.682 7.114 1.00 81.31 81 ALA A N 1
ATOM 629 C CA . ALA A 1 81 ? -15.776 -12.392 7.696 1.00 81.31 81 ALA A CA 1
ATOM 630 C C . ALA A 1 81 ? -14.252 -12.215 7.781 1.00 81.31 81 ALA A C 1
ATOM 632 O O . ALA A 1 81 ? -13.725 -11.245 7.251 1.00 81.31 81 ALA A O 1
ATOM 633 N N . LEU A 1 82 ? -13.524 -13.183 8.341 1.00 81.62 82 LEU A N 1
ATOM 634 C C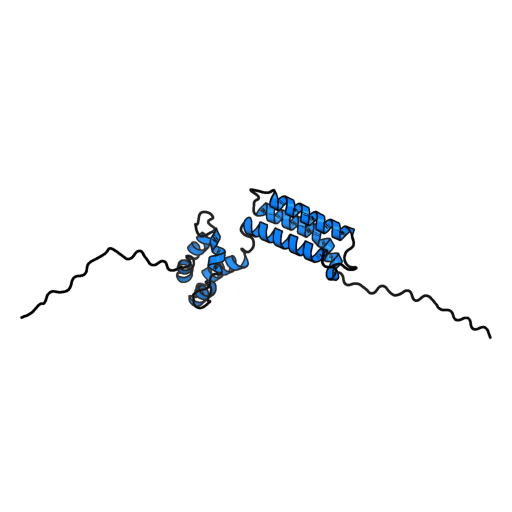A . LEU A 1 82 ? -12.061 -13.186 8.420 1.00 81.62 82 LEU A CA 1
ATOM 635 C C . LEU A 1 82 ? -11.411 -13.159 7.035 1.00 81.62 82 LEU A C 1
ATOM 637 O O . LEU A 1 82 ? -10.439 -12.441 6.843 1.00 81.62 82 LEU A O 1
ATOM 641 N N . ALA A 1 83 ? -11.942 -13.895 6.055 1.00 80.62 83 ALA A N 1
ATOM 642 C CA . ALA A 1 83 ? -11.445 -13.872 4.681 1.00 80.62 83 ALA A CA 1
ATOM 643 C C . ALA A 1 83 ? -11.698 -12.516 4.014 1.00 80.62 83 ALA A C 1
ATOM 645 O O . ALA A 1 83 ? -10.797 -11.978 3.376 1.00 80.62 83 ALA A O 1
ATOM 646 N N . LYS A 1 84 ? -12.883 -11.922 4.207 1.00 76.25 84 LYS A N 1
ATOM 647 C CA . LYS A 1 84 ? -13.154 -10.538 3.806 1.00 76.25 84 LYS A CA 1
ATOM 648 C C . LYS A 1 84 ? -12.125 -9.622 4.457 1.00 76.25 84 LYS A C 1
ATOM 650 O O . LYS A 1 84 ? -11.477 -8.853 3.778 1.00 76.25 84 LYS A O 1
ATOM 655 N N . TYR A 1 85 ? -11.870 -9.750 5.745 1.00 71.81 85 TYR A N 1
ATOM 656 C CA . TYR A 1 85 ? -10.924 -8.889 6.439 1.00 71.81 85 TYR A CA 1
ATOM 657 C C . TYR A 1 85 ? -9.454 -9.114 6.027 1.00 71.81 85 TYR A C 1
ATOM 659 O O . TYR A 1 85 ? -8.727 -8.146 5.829 1.00 71.81 85 TYR A O 1
ATOM 667 N N . GLY A 1 86 ? -9.030 -10.349 5.767 1.00 64.81 86 GLY A N 1
ATOM 668 C CA . GLY A 1 86 ? -7.680 -10.668 5.292 1.00 64.81 86 GLY A CA 1
ATOM 669 C C . GLY A 1 86 ? -7.422 -10.320 3.823 1.00 64.81 86 GLY A C 1
ATOM 670 O O . GLY A 1 86 ? -6.278 -10.068 3.449 1.00 64.81 86 GLY A O 1
ATOM 671 N N . VAL A 1 87 ? -8.465 -10.281 2.985 1.00 54.78 87 VAL A N 1
ATOM 672 C CA . VAL A 1 87 ? -8.364 -10.002 1.539 1.00 54.78 87 VAL A CA 1
ATOM 673 C C . VAL A 1 87 ? -8.734 -8.549 1.194 1.00 54.78 87 VAL A C 1
ATOM 675 O O . VAL A 1 87 ? -8.152 -7.975 0.279 1.00 54.78 87 VAL A O 1
ATOM 678 N N . ASP A 1 88 ? -9.648 -7.928 1.941 1.00 47.94 88 ASP A N 1
ATOM 679 C CA . ASP A 1 88 ? -10.311 -6.647 1.622 1.00 47.94 88 ASP A CA 1
ATOM 680 C C . ASP A 1 88 ? -9.749 -5.453 2.432 1.00 47.94 88 ASP A C 1
ATOM 682 O O . ASP A 1 88 ? -10.226 -4.325 2.300 1.00 47.94 88 ASP A O 1
ATOM 686 N N . MET A 1 89 ? -8.745 -5.664 3.302 1.00 53.91 89 MET A N 1
ATOM 687 C CA . MET A 1 89 ? -8.231 -4.610 4.204 1.00 53.91 89 MET A CA 1
ATOM 688 C C . MET A 1 89 ? -6.779 -4.199 4.044 1.00 53.91 89 MET A C 1
ATOM 690 O O . MET A 1 89 ? -6.302 -3.401 4.840 1.00 53.91 89 MET A O 1
ATOM 694 N N . LYS A 1 90 ? -6.091 -4.629 2.986 1.00 52.19 90 LYS A N 1
ATOM 695 C CA . LYS A 1 90 ? -4.697 -4.218 2.746 1.00 52.19 90 LYS A CA 1
ATOM 696 C C . LYS A 1 90 ? -4.503 -2.691 2.583 1.00 52.19 90 LYS A C 1
ATOM 698 O O . LYS A 1 90 ? -3.368 -2.231 2.579 1.00 52.19 90 LYS A O 1
ATOM 703 N N . ASP A 1 91 ? -5.593 -1.921 2.485 1.00 54.06 91 ASP A N 1
ATOM 704 C CA . ASP A 1 91 ? -5.603 -0.461 2.345 1.00 54.06 91 ASP A CA 1
ATOM 705 C C . ASP A 1 91 ? -6.724 0.227 3.171 1.00 54.06 91 ASP A C 1
ATOM 707 O O . ASP A 1 91 ? -7.346 1.175 2.672 1.00 54.06 91 ASP A O 1
ATOM 711 N N . LYS A 1 92 ? -7.081 -0.239 4.385 1.00 60.09 92 LYS A N 1
ATOM 712 C CA . LYS A 1 92 ? -8.207 0.348 5.159 1.00 60.09 92 LYS A CA 1
ATOM 713 C C . LYS A 1 92 ? -7.834 1.525 6.052 1.00 60.09 92 LYS A C 1
ATOM 715 O O . LYS A 1 92 ? -8.705 2.355 6.317 1.00 60.09 92 LYS A O 1
ATOM 720 N N . THR A 1 93 ? -6.575 1.674 6.446 1.00 67.81 93 THR A N 1
ATOM 721 C CA . THR A 1 93 ? -6.149 2.810 7.280 1.00 67.81 93 THR A CA 1
ATOM 722 C C . THR A 1 93 ? -5.431 3.895 6.462 1.00 67.81 93 THR A C 1
ATOM 724 O O . THR A 1 93 ? -4.784 3.593 5.455 1.00 67.81 93 THR A O 1
ATOM 727 N N . PRO A 1 94 ? -5.476 5.181 6.876 1.00 75.75 94 PRO A N 1
ATOM 728 C CA . PRO A 1 94 ? -4.649 6.231 6.270 1.00 75.75 94 PRO A CA 1
ATOM 729 C C . PRO A 1 94 ? -3.153 5.886 6.293 1.00 75.75 94 PRO A C 1
ATOM 731 O O . PRO A 1 94 ? -2.421 6.235 5.370 1.00 75.75 94 PRO A O 1
ATOM 734 N N . ARG A 1 95 ? -2.702 5.152 7.321 1.00 78.25 95 ARG A N 1
ATOM 735 C CA . ARG A 1 95 ? -1.323 4.668 7.454 1.00 78.25 95 ARG A CA 1
ATOM 736 C C . ARG A 1 95 ? -0.961 3.652 6.371 1.00 78.25 95 ARG A C 1
ATOM 738 O O . ARG A 1 95 ? 0.095 3.788 5.759 1.00 78.25 95 ARG A O 1
ATOM 745 N N . GLU A 1 96 ? -1.824 2.676 6.112 1.00 75.12 96 GLU A N 1
ATOM 746 C CA . GLU A 1 96 ? -1.630 1.696 5.037 1.00 75.12 96 GLU A CA 1
ATOM 747 C C . GLU A 1 96 ? -1.687 2.363 3.667 1.00 75.12 96 GLU A C 1
ATOM 749 O O . GLU A 1 96 ? -0.770 2.185 2.875 1.00 75.12 96 GLU A O 1
ATOM 754 N N . ALA A 1 97 ? -2.681 3.219 3.410 1.00 83.06 97 ALA A N 1
ATOM 755 C CA . ALA A 1 97 ? -2.779 3.946 2.144 1.00 83.06 97 ALA A CA 1
ATOM 756 C C . ALA A 1 97 ? -1.535 4.825 1.894 1.00 83.06 97 ALA A C 1
ATOM 758 O O . ALA A 1 97 ? -1.006 4.874 0.778 1.00 83.06 97 ALA A O 1
ATOM 759 N N . LYS A 1 98 ? -1.007 5.461 2.949 1.00 86.25 98 LYS A N 1
ATOM 760 C CA . LYS A 1 98 ? 0.278 6.170 2.928 1.00 86.25 98 LYS A CA 1
ATOM 761 C C . LYS A 1 98 ? 1.442 5.236 2.591 1.00 86.25 98 LYS A C 1
ATOM 763 O O . LYS A 1 98 ? 2.262 5.583 1.741 1.00 86.25 98 LYS A O 1
ATOM 768 N N . GLN A 1 99 ? 1.520 4.067 3.224 1.00 84.12 99 GLN A N 1
ATOM 769 C CA . GLN A 1 99 ? 2.576 3.083 2.981 1.00 84.12 99 GLN A CA 1
ATOM 770 C C . GLN A 1 99 ? 2.506 2.506 1.559 1.00 84.12 99 GLN A C 1
ATOM 772 O O . GLN A 1 99 ? 3.535 2.395 0.895 1.00 84.12 99 GLN A O 1
ATOM 777 N N . THR A 1 100 ? 1.312 2.203 1.051 1.00 86.31 100 THR A N 1
ATOM 778 C CA . THR A 1 100 ? 1.079 1.762 -0.329 1.00 86.31 100 THR A CA 1
ATOM 779 C C . THR A 1 100 ? 1.560 2.820 -1.320 1.00 86.31 100 THR A C 1
ATOM 781 O O . THR A 1 100 ? 2.298 2.496 -2.253 1.00 86.31 100 THR A O 1
ATOM 784 N N . LEU A 1 101 ? 1.229 4.098 -1.096 1.00 89.94 101 LEU A N 1
ATOM 785 C CA . LEU A 1 101 ? 1.731 5.201 -1.919 1.00 89.94 101 LEU A CA 1
ATOM 786 C C . LEU A 1 101 ? 3.265 5.307 -1.860 1.00 89.94 101 LEU A C 1
ATOM 788 O O . LEU A 1 101 ? 3.905 5.453 -2.901 1.00 89.94 101 LEU A O 1
ATOM 79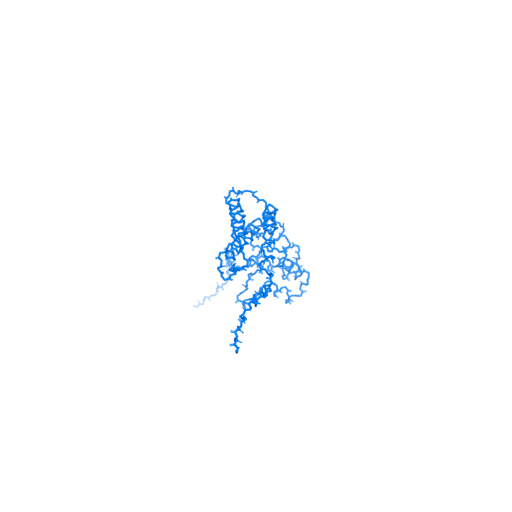2 N N . GLN A 1 102 ? 3.872 5.173 -0.676 1.00 89.44 102 GLN A N 1
ATOM 793 C CA . GLN A 1 102 ? 5.333 5.171 -0.516 1.00 89.44 102 GLN A CA 1
ATOM 794 C C . GLN A 1 102 ? 6.001 4.025 -1.285 1.00 89.44 102 GLN A C 1
ATOM 796 O O . GLN A 1 102 ? 6.942 4.265 -2.042 1.00 89.44 102 GLN A O 1
ATOM 801 N N . MET A 1 103 ? 5.495 2.797 -1.148 1.00 89.31 103 MET A N 1
ATOM 802 C CA . MET A 1 103 ? 6.014 1.634 -1.874 1.00 89.31 103 MET A CA 1
ATOM 803 C C . MET A 1 103 ? 5.889 1.813 -3.387 1.00 89.31 103 MET A C 1
ATOM 805 O O . MET A 1 103 ? 6.817 1.478 -4.124 1.00 89.31 103 MET A O 1
ATOM 809 N N . PHE A 1 104 ? 4.775 2.376 -3.857 1.00 91.19 104 PHE A N 1
ATOM 810 C CA . PHE A 1 104 ? 4.566 2.623 -5.279 1.00 91.19 104 PHE A CA 1
ATOM 811 C C . PHE A 1 104 ? 5.549 3.665 -5.831 1.00 91.19 104 PHE A C 1
ATOM 813 O O . PHE A 1 104 ? 6.171 3.433 -6.869 1.00 91.19 104 PHE A O 1
ATOM 820 N N . ILE A 1 105 ? 5.779 4.760 -5.099 1.00 93.38 105 ILE A N 1
ATOM 821 C CA . ILE A 1 105 ? 6.802 5.759 -5.440 1.00 93.38 105 ILE A CA 1
ATOM 822 C C . ILE A 1 105 ? 8.187 5.107 -5.537 1.00 93.38 105 ILE A C 1
ATOM 824 O O . ILE A 1 105 ? 8.887 5.306 -6.534 1.00 93.38 105 ILE A O 1
ATOM 828 N N . SER A 1 106 ? 8.576 4.304 -4.541 1.00 92.88 106 SER A N 1
ATOM 829 C CA . SER A 1 106 ? 9.864 3.601 -4.541 1.00 92.88 106 SER A CA 1
ATOM 830 C C . SER A 1 106 ? 9.989 2.632 -5.717 1.00 92.88 106 SER A C 1
ATOM 832 O O . SER A 1 106 ? 11.030 2.594 -6.373 1.00 92.88 106 SER A O 1
ATOM 834 N N . HIS A 1 107 ? 8.926 1.890 -6.034 1.00 92.06 107 HIS A N 1
ATOM 835 C CA . HIS A 1 107 ? 8.893 0.976 -7.173 1.00 92.06 107 HIS A CA 1
ATOM 836 C C . HIS A 1 107 ? 9.096 1.705 -8.507 1.00 92.06 107 HIS A C 1
ATOM 838 O O . HIS A 1 107 ? 9.908 1.276 -9.333 1.00 92.06 107 HIS A O 1
ATOM 844 N N . ILE A 1 108 ? 8.400 2.827 -8.712 1.00 91.75 108 ILE A N 1
ATOM 845 C CA . ILE A 1 108 ? 8.567 3.653 -9.910 1.00 91.75 108 ILE A CA 1
ATOM 846 C C . ILE A 1 108 ? 10.006 4.156 -10.001 1.00 91.75 108 ILE A C 1
ATOM 848 O O . ILE A 1 108 ? 10.636 4.001 -11.044 1.00 91.75 108 ILE A O 1
ATOM 852 N N . GLN A 1 109 ? 10.540 4.727 -8.918 1.00 93.25 109 GLN A N 1
ATOM 853 C CA . GLN A 1 109 ? 11.902 5.262 -8.888 1.00 93.25 109 GLN A CA 1
ATOM 854 C C . GLN A 1 109 ? 12.938 4.191 -9.227 1.00 93.25 109 GLN A C 1
ATOM 856 O O . GLN A 1 109 ? 13.784 4.432 -10.087 1.00 93.25 109 GLN A O 1
ATOM 861 N N . ALA A 1 110 ? 12.843 3.005 -8.622 1.00 91.62 110 ALA A N 1
ATOM 862 C CA . ALA A 1 110 ? 13.704 1.871 -8.943 1.00 91.62 110 ALA A CA 1
ATOM 863 C C . ALA A 1 110 ? 13.592 1.488 -10.427 1.00 91.62 110 ALA A C 1
ATOM 865 O O . ALA A 1 110 ? 14.600 1.383 -11.117 1.00 91.62 110 ALA A O 1
ATOM 866 N N . THR A 1 111 ? 12.371 1.391 -10.956 1.00 89.12 111 THR A N 1
ATOM 867 C CA . THR A 1 111 ? 12.132 0.999 -12.354 1.00 89.12 111 THR A CA 1
ATOM 868 C C . THR A 1 111 ? 12.700 2.003 -13.358 1.00 89.12 111 THR A C 1
ATOM 870 O O . THR A 1 111 ? 13.308 1.603 -14.345 1.00 89.12 111 THR A O 1
ATOM 873 N N . VAL A 1 112 ? 12.530 3.312 -13.130 1.00 89.62 112 VAL A N 1
ATOM 874 C CA . VAL A 1 112 ? 12.996 4.351 -14.073 1.00 89.62 112 VAL A CA 1
ATOM 875 C C . VAL A 1 112 ? 14.485 4.692 -13.917 1.00 89.62 112 VAL A C 1
ATOM 877 O O . VAL A 1 112 ? 15.079 5.369 -14.769 1.00 89.62 112 VAL A O 1
ATOM 880 N N . THR A 1 113 ? 15.110 4.260 -12.821 1.00 89.94 113 THR A N 1
ATOM 881 C CA . THR A 1 113 ? 16.555 4.407 -12.597 1.00 89.94 113 THR A CA 1
ATOM 882 C C . THR A 1 113 ? 17.346 3.174 -13.012 1.00 89.94 113 THR A C 1
ATOM 884 O O . THR A 1 113 ? 18.519 3.331 -13.342 1.00 89.94 113 THR A O 1
ATOM 887 N N . ASP A 1 114 ? 16.701 2.011 -13.106 1.00 88.75 114 ASP A N 1
ATOM 888 C CA . ASP A 1 114 ? 17.294 0.766 -13.582 1.00 88.75 114 ASP A CA 1
ATOM 889 C C . ASP A 1 114 ? 17.684 0.865 -15.076 1.00 88.75 114 ASP A C 1
ATOM 891 O O . ASP A 1 114 ? 16.807 0.976 -15.944 1.00 88.75 114 ASP A O 1
ATOM 895 N N . PRO A 1 115 ? 18.991 0.828 -15.407 1.00 85.38 115 PRO A N 1
ATOM 896 C CA . PRO A 1 115 ? 19.467 0.933 -16.781 1.00 85.38 115 PRO A CA 1
ATOM 897 C C . PRO A 1 115 ? 18.981 -0.222 -17.665 1.00 85.38 115 PRO A C 1
ATOM 899 O O . PRO A 1 115 ? 18.657 0.020 -18.827 1.00 85.38 115 PRO A O 1
ATOM 902 N N . GLU A 1 116 ? 18.856 -1.444 -17.143 1.00 86.50 116 GLU A N 1
ATOM 903 C CA . GLU A 1 116 ? 18.380 -2.602 -17.908 1.00 86.50 116 GLU A CA 1
ATOM 904 C C . GLU A 1 116 ? 16.903 -2.459 -18.287 1.00 86.50 116 GLU A C 1
ATOM 906 O O . GLU A 1 116 ? 16.490 -2.840 -19.388 1.00 86.50 116 GLU A O 1
ATOM 911 N N . LYS A 1 117 ? 16.096 -1.863 -17.403 1.00 81.94 117 LYS A N 1
ATOM 912 C CA . LYS A 1 117 ? 14.663 -1.633 -17.646 1.00 81.94 117 LYS A CA 1
ATOM 913 C C . LYS A 1 117 ? 14.409 -0.451 -18.575 1.00 81.94 117 LYS A C 1
ATOM 915 O O . LYS A 1 117 ? 13.486 -0.516 -19.388 1.00 81.94 117 LYS A O 1
ATOM 920 N N . VAL A 1 118 ? 15.210 0.615 -18.497 1.00 84.69 118 VAL A N 1
ATOM 921 C CA . VAL A 1 118 ? 14.958 1.849 -19.268 1.00 84.69 118 VAL A CA 1
ATOM 922 C C . VAL A 1 118 ? 15.709 1.943 -20.595 1.00 84.69 118 VAL A C 1
ATOM 924 O O . VAL A 1 118 ? 15.271 2.693 -21.474 1.00 84.69 118 VAL A O 1
ATOM 927 N N . GLN A 1 119 ? 16.810 1.208 -20.794 1.00 80.88 119 GLN A N 1
ATOM 928 C CA . GLN A 1 119 ? 17.670 1.369 -21.971 1.00 80.88 119 GLN A CA 1
ATOM 929 C C . GLN A 1 119 ? 16.930 1.091 -23.293 1.00 80.88 119 GLN A C 1
ATOM 931 O O . GLN A 1 119 ? 16.598 -0.037 -23.673 1.00 80.88 119 GLN A O 1
ATOM 936 N N . GLY A 1 120 ? 16.711 2.167 -24.051 1.00 77.31 120 GLY A N 1
ATOM 937 C CA . GLY A 1 120 ? 16.007 2.140 -25.332 1.00 77.31 120 GLY A CA 1
ATOM 938 C C . GLY A 1 120 ? 14.528 1.748 -25.224 1.00 77.31 120 GLY A C 1
ATOM 939 O O . GLY A 1 120 ? 13.963 1.292 -26.219 1.00 77.31 120 GLY A O 1
ATOM 940 N N . ARG A 1 121 ? 13.934 1.880 -24.032 1.00 80.81 121 ARG A N 1
ATOM 941 C CA . ARG A 1 121 ? 12.484 1.807 -23.776 1.00 80.81 121 ARG A CA 1
ATOM 942 C C . ARG A 1 121 ? 11.938 3.144 -23.282 1.00 80.81 121 ARG A C 1
ATOM 944 O O . ARG A 1 121 ? 10.839 3.526 -23.662 1.00 80.81 121 ARG A O 1
ATOM 951 N N . LEU A 1 122 ? 12.723 3.861 -22.476 1.00 86.94 122 LEU A N 1
ATOM 952 C CA . LEU A 1 122 ? 12.353 5.147 -21.898 1.00 86.94 122 LEU A CA 1
ATOM 953 C C . LEU A 1 122 ? 13.235 6.267 -22.450 1.00 86.94 122 LEU A C 1
ATOM 955 O O . LEU A 1 122 ? 14.460 6.138 -22.492 1.00 86.94 122 LEU A O 1
ATOM 959 N N . ASN A 1 123 ? 12.622 7.374 -22.865 1.00 88.19 123 ASN A N 1
ATOM 960 C CA . ASN A 1 123 ? 13.360 8.578 -23.243 1.00 88.19 123 ASN A CA 1
ATOM 961 C C . ASN A 1 123 ? 13.656 9.449 -22.001 1.00 88.19 123 ASN A C 1
ATOM 963 O O . ASN A 1 123 ? 13.166 9.202 -20.896 1.00 88.19 123 ASN A O 1
ATOM 967 N N . LYS A 1 124 ? 14.496 10.476 -22.181 1.00 89.75 124 LYS A N 1
ATOM 968 C CA . LYS A 1 124 ? 14.911 11.374 -21.090 1.00 89.75 124 LYS A CA 1
ATOM 969 C C . LYS A 1 124 ? 13.741 12.181 -20.513 1.00 89.75 124 LYS A C 1
ATOM 971 O O . LYS A 1 124 ? 13.736 12.462 -19.319 1.00 89.75 124 LYS A O 1
ATOM 976 N N . GLU A 1 125 ? 12.772 12.542 -21.346 1.00 90.56 125 GLU A N 1
ATOM 977 C CA . GLU A 1 125 ? 11.599 13.323 -20.949 1.00 90.56 125 GLU A CA 1
ATOM 978 C C . GLU A 1 125 ? 10.663 12.508 -20.051 1.00 90.56 125 GLU A C 1
ATOM 980 O O . GLU A 1 125 ? 10.392 12.922 -18.928 1.00 90.56 125 GLU A O 1
ATOM 985 N N . ASP A 1 126 ? 10.279 11.304 -20.479 1.00 90.44 126 ASP A N 1
ATOM 986 C CA . ASP A 1 126 ? 9.445 10.363 -19.726 1.00 90.44 126 ASP A CA 1
ATOM 987 C C . ASP A 1 126 ? 10.121 9.983 -18.391 1.00 90.44 126 ASP A C 1
ATOM 989 O O . ASP A 1 126 ? 9.472 9.926 -17.341 1.00 90.44 126 ASP A O 1
ATOM 993 N N . LYS A 1 127 ? 11.450 9.790 -18.389 1.00 91.31 127 LYS A N 1
ATOM 994 C CA . LYS A 1 127 ? 12.222 9.552 -17.156 1.00 91.31 127 LYS A CA 1
ATOM 995 C C . LYS A 1 127 ? 12.131 10.732 -16.187 1.00 91.31 127 LYS A C 1
ATOM 997 O O . LYS A 1 127 ? 11.868 10.536 -15.001 1.00 91.31 127 LYS A O 1
ATOM 1002 N N . ASN A 1 128 ? 12.335 11.951 -16.681 1.00 92.94 128 ASN A N 1
ATOM 1003 C CA . ASN A 1 128 ? 12.259 13.157 -15.860 1.00 92.94 128 ASN A CA 1
ATOM 1004 C C . ASN A 1 128 ? 10.833 13.412 -15.351 1.00 92.94 128 ASN A C 1
ATOM 1006 O O . ASN A 1 128 ? 10.668 13.768 -14.186 1.00 92.94 128 ASN A O 1
ATOM 1010 N N . ALA A 1 129 ? 9.815 13.179 -16.182 1.00 93.12 129 ALA A N 1
ATOM 1011 C CA . ALA A 1 129 ? 8.410 13.289 -15.801 1.00 93.12 129 ALA A CA 1
ATOM 1012 C C . ALA A 1 129 ? 8.062 12.319 -14.661 1.00 93.12 129 ALA A C 1
ATOM 1014 O O . ALA A 1 129 ? 7.474 12.738 -13.663 1.00 93.12 129 ALA A O 1
ATOM 1015 N N . SER A 1 130 ? 8.514 11.062 -14.754 1.00 93.25 130 SER A N 1
ATOM 1016 C CA . SER A 1 130 ? 8.333 10.050 -13.700 1.00 93.25 130 SER A CA 1
ATOM 1017 C C . SER A 1 130 ? 8.969 10.486 -12.380 1.00 93.25 130 SER A C 1
ATOM 1019 O O . SER A 1 130 ? 8.326 10.485 -11.333 1.00 93.25 130 SER A O 1
ATOM 1021 N N . LEU A 1 131 ? 10.239 10.906 -12.424 1.00 94.38 131 LEU A N 1
ATOM 1022 C CA . LEU A 1 131 ? 10.975 11.330 -11.231 1.00 94.38 131 LEU A CA 1
ATOM 1023 C C . LEU A 1 131 ? 10.370 12.589 -10.605 1.00 94.38 131 LEU A C 1
ATOM 1025 O O . LEU A 1 131 ? 10.268 12.674 -9.381 1.00 94.38 131 LEU A O 1
ATOM 1029 N N . SER A 1 132 ? 9.934 13.545 -11.428 1.00 95.62 132 SER A N 1
ATOM 1030 C CA . SER A 1 132 ? 9.271 14.758 -10.955 1.00 95.62 132 SER A CA 1
ATOM 1031 C C . SER A 1 132 ? 7.919 14.453 -10.311 1.00 95.62 132 SER A C 1
ATOM 1033 O O . SER A 1 132 ? 7.614 15.034 -9.271 1.00 95.62 132 SER A O 1
ATOM 1035 N N . ALA A 1 133 ? 7.124 13.546 -10.888 1.00 95.75 133 ALA A N 1
ATOM 1036 C CA . ALA A 1 133 ? 5.854 13.112 -10.312 1.00 95.75 133 ALA A CA 1
ATOM 1037 C C . ALA A 1 133 ? 6.069 12.401 -8.968 1.00 95.75 133 ALA A C 1
ATOM 1039 O O . ALA A 1 133 ? 5.448 12.780 -7.977 1.00 95.75 133 ALA A O 1
ATOM 1040 N N . CYS A 1 134 ? 7.008 11.451 -8.902 1.00 96.19 134 CYS A N 1
ATOM 1041 C CA . CYS A 1 134 ? 7.383 10.776 -7.659 1.00 96.19 134 CYS A CA 1
ATOM 1042 C C . CYS A 1 134 ? 7.833 11.761 -6.578 1.00 96.19 134 CYS A C 1
ATOM 1044 O O . CYS A 1 134 ? 7.394 11.661 -5.436 1.00 96.19 134 CYS A O 1
ATOM 1046 N N . ARG A 1 135 ? 8.674 12.740 -6.935 1.00 95.75 135 ARG A N 1
ATOM 1047 C CA . ARG A 1 135 ? 9.143 13.760 -5.993 1.00 95.75 135 ARG A CA 1
ATOM 1048 C C . ARG A 1 135 ? 7.989 14.595 -5.443 1.00 95.75 135 ARG A C 1
ATOM 1050 O O . ARG A 1 135 ? 7.893 14.739 -4.233 1.00 95.75 135 ARG A O 1
ATOM 1057 N N . ALA A 1 136 ? 7.084 15.063 -6.302 1.00 95.69 136 ALA A N 1
ATOM 1058 C CA . ALA A 1 136 ? 5.920 15.834 -5.868 1.00 95.69 136 ALA A CA 1
ATOM 1059 C C . ALA A 1 136 ? 5.037 15.053 -4.875 1.00 95.69 136 ALA A C 1
ATOM 1061 O O . ALA A 1 136 ? 4.590 15.615 -3.876 1.00 95.69 136 ALA A O 1
ATOM 1062 N N . LYS A 1 137 ? 4.816 13.750 -5.112 1.00 94.94 137 LYS A N 1
ATOM 1063 C CA . LYS A 1 137 ? 4.054 12.893 -4.188 1.00 94.94 137 LYS A CA 1
ATOM 1064 C C . LYS A 1 137 ? 4.796 12.650 -2.872 1.00 94.94 137 LYS A C 1
ATOM 1066 O O . LYS A 1 137 ? 4.173 12.722 -1.816 1.00 94.94 137 LYS A O 1
ATOM 1071 N N . SER A 1 138 ? 6.111 12.433 -2.909 1.00 94.62 138 SER A N 1
ATOM 1072 C CA . SER A 1 138 ? 6.937 12.320 -1.699 1.00 94.62 138 SER A CA 1
ATOM 1073 C C . SER A 1 138 ? 6.947 13.601 -0.865 1.00 94.62 138 SER A C 1
ATOM 1075 O O . SER A 1 138 ? 6.836 13.538 0.357 1.00 94.62 138 SER A O 1
ATOM 1077 N N . ASP A 1 139 ? 7.050 14.764 -1.507 1.00 94.44 139 ASP A N 1
ATOM 1078 C CA . ASP A 1 139 ? 7.033 16.056 -0.818 1.00 94.44 139 ASP A CA 1
ATOM 1079 C C . ASP A 1 139 ? 5.676 16.274 -0.130 1.00 94.44 139 ASP A C 1
ATOM 1081 O O . ASP A 1 139 ? 5.624 16.628 1.050 1.00 94.44 139 ASP A O 1
ATOM 1085 N N . TRP A 1 140 ? 4.575 15.950 -0.820 1.00 94.81 140 TRP A N 1
ATOM 1086 C CA . TRP A 1 140 ? 3.236 15.976 -0.232 1.00 94.81 140 TRP A CA 1
ATOM 1087 C C . TRP A 1 140 ? 3.129 15.043 0.985 1.00 94.81 140 TRP A C 1
ATOM 1089 O O . TRP A 1 140 ? 2.736 15.495 2.061 1.00 94.81 140 TRP A O 1
ATOM 1099 N N . LEU A 1 141 ? 3.576 13.786 0.864 1.00 91.44 141 LEU A N 1
ATOM 1100 C CA . LEU A 1 141 ? 3.588 12.791 1.948 1.00 91.44 141 LEU A CA 1
ATOM 1101 C C . LEU A 1 141 ? 4.327 13.248 3.217 1.00 91.44 141 LEU A C 1
ATOM 1103 O O . LEU A 1 141 ? 3.944 12.848 4.321 1.00 91.44 141 LEU A O 1
ATOM 1107 N N . ASN A 1 142 ? 5.392 14.036 3.054 1.00 88.50 142 ASN A N 1
ATOM 1108 C CA . ASN A 1 142 ? 6.214 14.556 4.148 1.00 88.50 142 ASN A CA 1
ATOM 1109 C C . ASN A 1 142 ? 5.636 15.838 4.767 1.00 88.50 142 ASN A C 1
ATOM 1111 O O . ASN A 1 142 ? 5.894 16.127 5.933 1.00 88.50 142 ASN A O 1
ATOM 1115 N N . SER A 1 143 ? 4.868 16.608 3.994 1.00 89.88 143 SER A N 1
ATOM 1116 C CA . SER A 1 143 ? 4.242 17.863 4.438 1.00 89.88 143 SER A CA 1
ATOM 1117 C C . SER A 1 143 ? 2.878 17.672 5.112 1.00 89.88 143 SER A C 1
ATOM 1119 O O . SER A 1 143 ? 2.458 18.490 5.931 1.00 89.88 143 SER A O 1
ATOM 1121 N N . THR A 1 144 ? 2.193 16.582 4.785 1.00 87.06 144 THR A N 1
ATOM 1122 C CA . THR A 1 144 ? 0.836 16.280 5.234 1.00 87.06 144 THR A CA 1
ATOM 1123 C C . THR A 1 144 ? 0.813 15.755 6.674 1.00 87.06 144 THR A C 1
ATOM 1125 O O . THR A 1 144 ? 1.487 14.772 6.991 1.00 87.06 144 THR A O 1
ATOM 1128 N N . LYS A 1 145 ? -0.003 16.380 7.538 1.00 78.94 145 LYS A N 1
ATOM 1129 C CA . LYS A 1 145 ? -0.196 15.977 8.948 1.00 78.94 145 LYS A CA 1
ATOM 1130 C C . LYS A 1 145 ? -1.518 15.251 9.223 1.00 78.94 145 LYS A C 1
ATOM 1132 O O . LYS A 1 145 ? -1.530 14.358 10.057 1.00 78.94 145 LYS A O 1
ATOM 1137 N N . GLU A 1 146 ? -2.587 15.581 8.496 1.00 80.19 146 GLU A N 1
ATOM 1138 C CA . GLU A 1 146 ? -3.952 15.076 8.745 1.00 80.19 146 GLU A CA 1
ATOM 1139 C C . GLU A 1 146 ? -4.655 14.632 7.448 1.00 80.19 146 GLU A C 1
ATOM 1141 O O . GLU A 1 146 ? -5.853 14.834 7.276 1.00 80.19 146 GLU A O 1
ATOM 1146 N N . ALA A 1 147 ? -3.920 14.063 6.485 1.00 85.69 147 ALA A N 1
ATOM 1147 C CA . ALA A 1 147 ? -4.575 13.526 5.292 1.00 85.69 147 ALA A CA 1
ATOM 1148 C C . ALA A 1 147 ? -5.397 12.290 5.630 1.00 85.69 147 ALA A C 1
ATOM 1150 O O . ALA A 1 147 ? -4.966 11.395 6.366 1.00 85.69 147 ALA A O 1
ATOM 1151 N N . THR A 1 148 ? -6.563 12.223 5.011 1.00 82.94 148 THR A N 1
ATOM 1152 C CA . THR A 1 148 ? -7.455 11.084 5.112 1.00 82.94 148 THR A CA 1
ATOM 1153 C C . THR A 1 148 ? -6.983 9.955 4.204 1.00 82.94 148 THR A C 1
ATOM 1155 O O . THR A 1 148 ? -6.194 10.128 3.271 1.00 82.94 148 THR A O 1
ATOM 1158 N N . ARG A 1 149 ? -7.527 8.761 4.433 1.00 80.12 149 ARG A N 1
ATOM 1159 C CA . ARG A 1 149 ? -7.353 7.613 3.536 1.00 80.12 149 ARG A CA 1
ATOM 1160 C C . ARG A 1 149 ? -7.678 7.962 2.078 1.00 80.12 149 ARG A C 1
ATOM 1162 O O . ARG A 1 149 ? -6.955 7.546 1.177 1.00 80.12 149 ARG A O 1
ATOM 1169 N N . GLN A 1 150 ? -8.754 8.715 1.851 1.00 82.12 150 GLN A N 1
ATOM 1170 C CA . GLN A 1 150 ? -9.203 9.070 0.508 1.00 82.12 150 GLN A CA 1
ATOM 1171 C C . GLN A 1 150 ? -8.189 9.971 -0.204 1.00 82.12 150 GLN A C 1
ATOM 1173 O O . GLN A 1 150 ? -7.943 9.775 -1.392 1.00 82.12 150 GLN A O 1
ATOM 1178 N N . ASP A 1 151 ? -7.534 10.875 0.527 1.00 89.94 151 ASP A N 1
ATOM 1179 C CA . ASP A 1 151 ? -6.469 11.717 -0.018 1.00 89.94 151 ASP A CA 1
ATOM 1180 C C . ASP A 1 151 ? -5.280 10.873 -0.488 1.00 89.94 151 ASP A C 1
ATOM 1182 O O . ASP A 1 151 ? -4.796 11.054 -1.604 1.00 89.94 151 ASP A O 1
ATOM 1186 N N . PHE A 1 152 ? -4.830 9.899 0.312 1.00 89.06 152 PHE A N 1
ATOM 1187 C CA . PHE A 1 152 ? -3.740 8.999 -0.089 1.00 89.06 152 PHE A CA 1
ATOM 1188 C C . PHE A 1 152 ? -4.100 8.165 -1.326 1.00 89.06 152 PHE A C 1
ATOM 1190 O O . PHE A 1 152 ? -3.270 8.016 -2.225 1.00 89.06 152 PHE A O 1
ATOM 1197 N N . LEU A 1 153 ? -5.337 7.662 -1.406 1.00 85.75 153 LEU A N 1
ATOM 1198 C CA . LEU A 1 153 ? -5.826 6.921 -2.572 1.00 85.75 153 LEU A CA 1
ATOM 1199 C C . LEU A 1 153 ? -5.901 7.807 -3.820 1.00 85.75 153 LEU A C 1
ATOM 1201 O O . LEU A 1 153 ? -5.461 7.387 -4.888 1.00 85.75 153 LEU A O 1
ATOM 1205 N N . ALA A 1 154 ? -6.381 9.045 -3.689 1.00 91.06 154 ALA A N 1
ATOM 1206 C CA . ALA A 1 154 ? -6.418 10.003 -4.790 1.00 91.06 154 ALA A CA 1
ATOM 1207 C C . ALA A 1 154 ? -5.004 10.355 -5.283 1.00 91.06 154 ALA A C 1
ATOM 1209 O O . ALA A 1 154 ? -4.746 10.370 -6.485 1.00 91.06 154 ALA A O 1
ATOM 1210 N N . GLN A 1 155 ? -4.058 10.567 -4.363 1.00 94.38 155 GLN A N 1
ATOM 1211 C CA . GLN A 1 155 ? -2.656 10.838 -4.696 1.00 94.38 155 GLN A CA 1
ATOM 1212 C C . GLN A 1 155 ? -1.983 9.648 -5.390 1.00 94.38 155 GLN A C 1
ATOM 1214 O O . GLN A 1 155 ? -1.183 9.851 -6.309 1.00 94.38 155 GLN A O 1
ATOM 1219 N N . LYS A 1 156 ? -2.318 8.418 -4.979 1.00 89.69 156 LYS A N 1
ATOM 1220 C CA . LYS A 1 156 ? -1.889 7.185 -5.649 1.00 89.69 156 LYS A CA 1
ATOM 1221 C C . LYS A 1 156 ? -2.463 7.089 -7.056 1.00 89.69 156 LYS A C 1
ATOM 1223 O O . LYS A 1 156 ? -1.683 6.903 -7.984 1.00 89.69 156 LYS A O 1
ATOM 1228 N N . GLN A 1 157 ? -3.770 7.281 -7.221 1.00 91.69 157 GLN A N 1
ATOM 1229 C CA . GLN A 1 157 ? -4.418 7.219 -8.529 1.00 91.69 157 GLN A CA 1
ATOM 1230 C C . GLN A 1 157 ? -3.828 8.253 -9.495 1.00 91.69 157 GLN A C 1
ATOM 1232 O O . GLN A 1 157 ? -3.469 7.919 -10.617 1.00 91.69 157 GLN A O 1
ATOM 1237 N N . GLU A 1 158 ? -3.617 9.493 -9.044 1.00 94.31 158 GLU A N 1
ATOM 1238 C CA . GLU A 1 158 ? -3.016 1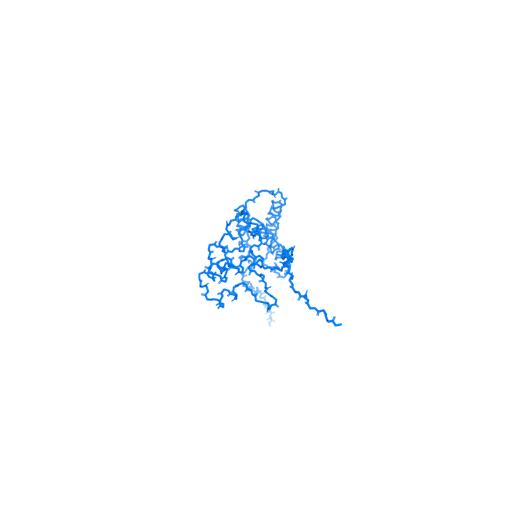0.535 -9.884 1.00 94.31 158 GLU A CA 1
ATOM 1239 C C . GLU A 1 158 ? -1.579 10.181 -10.314 1.00 94.31 158 GLU A C 1
ATOM 1241 O O . GLU A 1 158 ? -1.140 10.529 -11.414 1.00 94.31 158 GLU A O 1
ATOM 1246 N N . LEU A 1 159 ? -0.819 9.494 -9.451 1.00 93.31 159 LEU A N 1
ATOM 1247 C CA . LEU A 1 159 ? 0.502 8.979 -9.809 1.00 93.31 159 LEU A CA 1
ATOM 1248 C C . LEU A 1 159 ? 0.393 7.816 -10.804 1.00 93.31 159 LEU A C 1
ATOM 1250 O O . LEU A 1 159 ? 1.160 7.778 -11.763 1.00 93.31 159 LEU A O 1
ATOM 1254 N N . GLU A 1 160 ? -0.555 6.899 -10.615 1.00 92.31 160 GLU A N 1
ATOM 1255 C CA . GLU A 1 160 ? -0.830 5.794 -11.541 1.00 92.31 160 GLU A CA 1
ATOM 1256 C C . GLU A 1 160 ? -1.202 6.309 -12.931 1.00 92.31 160 GLU A C 1
ATOM 1258 O O . GLU A 1 160 ? -0.601 5.873 -13.909 1.00 92.31 160 GLU A O 1
ATOM 1263 N N . ASP A 1 161 ? -2.085 7.301 -13.025 1.00 93.69 161 ASP A N 1
ATOM 1264 C CA . ASP A 1 161 ? -2.524 7.890 -14.293 1.00 93.69 161 ASP A CA 1
ATOM 1265 C C . ASP A 1 161 ? -1.359 8.538 -15.055 1.00 93.69 161 ASP A C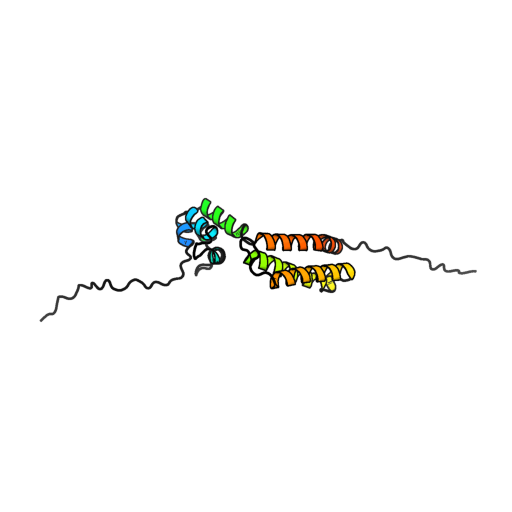 1
ATOM 1267 O O . ASP A 1 161 ? -1.235 8.394 -16.274 1.00 93.69 161 ASP A O 1
ATOM 1271 N N . LYS A 1 162 ? -0.450 9.207 -14.334 1.00 90.19 162 LYS A N 1
ATOM 1272 C CA . LYS A 1 162 ? 0.777 9.785 -14.909 1.00 90.19 162 LYS A CA 1
ATOM 1273 C C . LYS A 1 162 ? 1.770 8.718 -15.359 1.00 90.19 162 LYS A C 1
ATOM 1275 O O . LYS A 1 162 ? 2.469 8.909 -16.354 1.00 90.19 162 LYS A O 1
ATOM 1280 N N . MET A 1 163 ? 1.846 7.603 -14.639 1.00 90.81 163 MET A N 1
ATOM 1281 C CA . MET A 1 163 ? 2.800 6.529 -14.913 1.00 90.81 163 MET A CA 1
ATOM 1282 C C . MET A 1 163 ? 2.300 5.515 -15.941 1.00 90.81 163 MET A C 1
ATOM 1284 O O . MET A 1 163 ? 3.110 4.896 -16.628 1.00 90.81 163 MET A O 1
ATOM 1288 N N . LEU A 1 164 ? 0.989 5.365 -16.109 1.00 90.50 164 LEU A N 1
ATOM 1289 C CA . LEU A 1 164 ? 0.367 4.452 -17.062 1.00 90.50 164 LEU A CA 1
ATOM 1290 C C . LEU A 1 164 ? 0.895 4.600 -18.503 1.00 90.50 164 LEU A C 1
ATOM 1292 O O . LEU A 1 164 ? 1.302 3.584 -19.080 1.00 90.50 164 LEU A O 1
ATOM 1296 N N . PRO A 1 165 ? 0.969 5.806 -19.109 1.00 87.50 165 PRO A N 1
ATOM 1297 C CA . PRO A 1 165 ? 1.523 5.949 -20.457 1.00 87.50 165 PRO A CA 1
ATOM 1298 C C . PRO A 1 165 ? 3.005 5.551 -20.522 1.00 87.50 165 PRO A C 1
ATOM 1300 O O . PRO A 1 165 ? 3.458 5.000 -21.524 1.00 87.50 165 PRO A O 1
ATOM 1303 N N . ILE A 1 166 ? 3.757 5.768 -19.443 1.00 88.94 166 ILE A N 1
ATOM 1304 C CA . ILE A 1 166 ? 5.185 5.448 -19.333 1.00 88.94 166 ILE A CA 1
ATOM 1305 C C . ILE A 1 166 ? 5.375 3.928 -19.247 1.00 88.94 166 ILE A C 1
ATOM 1307 O O . ILE A 1 166 ? 6.151 3.355 -20.014 1.00 88.94 166 ILE A O 1
ATOM 1311 N N . PHE A 1 167 ? 4.607 3.250 -18.392 1.00 86.50 167 PHE A N 1
ATOM 1312 C CA . PHE A 1 167 ? 4.593 1.789 -18.302 1.00 86.50 167 PHE A CA 1
ATOM 1313 C C . PHE A 1 167 ? 4.146 1.134 -19.611 1.00 86.50 167 PHE A C 1
ATOM 1315 O O . PHE A 1 167 ? 4.760 0.159 -20.043 1.00 86.50 167 PHE A O 1
ATOM 1322 N N . THR A 1 168 ? 3.155 1.707 -20.297 1.00 86.44 168 THR A N 1
ATOM 1323 C CA . THR A 1 168 ? 2.685 1.222 -21.606 1.00 86.44 168 THR A CA 1
ATOM 1324 C C . THR A 1 168 ? 3.792 1.295 -22.660 1.00 86.44 168 THR A C 1
ATOM 1326 O O . THR A 1 168 ? 4.071 0.311 -23.354 1.00 86.44 168 THR A O 1
ATOM 1329 N N . LYS A 1 169 ? 4.500 2.432 -22.739 1.00 79.38 169 LYS A N 1
ATOM 1330 C CA . LYS A 1 169 ? 5.673 2.592 -23.614 1.00 79.38 169 LYS A CA 1
ATOM 1331 C C . LYS A 1 169 ? 6.768 1.570 -23.289 1.00 79.38 169 LYS A C 1
ATOM 1333 O O . LYS A 1 169 ? 7.355 0.999 -24.203 1.00 79.38 169 LYS A O 1
ATOM 1338 N N . MET A 1 170 ? 7.010 1.288 -22.007 1.00 78.12 170 MET A N 1
ATOM 1339 C CA . MET A 1 170 ? 8.009 0.301 -21.583 1.00 78.12 170 MET A CA 1
ATOM 1340 C C . MET A 1 170 ? 7.604 -1.148 -21.877 1.00 78.12 170 MET A C 1
ATOM 1342 O O . MET A 1 170 ? 8.476 -1.953 -22.205 1.00 78.12 170 MET A O 1
ATOM 1346 N N . ALA A 1 171 ? 6.318 -1.493 -21.786 1.00 80.12 171 ALA A N 1
ATOM 1347 C CA . ALA A 1 171 ? 5.812 -2.845 -22.032 1.00 80.12 171 ALA A CA 1
ATOM 1348 C C . ALA A 1 171 ? 5.777 -3.216 -23.523 1.00 80.12 171 ALA A C 1
ATOM 1350 O O . ALA A 1 171 ? 5.824 -4.398 -23.866 1.00 80.12 171 ALA A O 1
ATOM 1351 N N . THR A 1 172 ? 5.738 -2.223 -24.416 1.00 72.56 172 THR A N 1
ATOM 1352 C CA . THR A 1 172 ? 5.655 -2.458 -25.861 1.00 72.56 172 THR A CA 1
ATOM 1353 C C . THR A 1 172 ? 6.923 -3.183 -26.361 1.00 72.56 172 THR A C 1
ATOM 1355 O O . THR A 1 172 ? 8.038 -2.680 -26.172 1.00 72.56 172 THR A O 1
ATOM 1358 N N . PRO A 1 173 ? 6.809 -4.379 -26.977 1.00 62.81 173 PRO A N 1
ATOM 1359 C CA . PRO A 1 173 ? 7.954 -5.095 -27.533 1.00 62.81 173 PRO A CA 1
ATOM 1360 C C . PRO A 1 173 ? 8.602 -4.288 -28.659 1.00 62.81 173 PRO A C 1
ATOM 1362 O O . PRO A 1 173 ? 7.913 -3.760 -29.533 1.00 62.81 173 PRO A O 1
ATOM 1365 N N . ARG A 1 174 ? 9.939 -4.216 -28.680 1.00 59.44 174 ARG A N 1
ATOM 1366 C CA . ARG A 1 174 ? 10.647 -3.615 -29.815 1.00 59.44 174 ARG A CA 1
ATOM 1367 C C . ARG A 1 174 ? 10.454 -4.501 -31.045 1.00 59.44 174 ARG A C 1
ATOM 1369 O O . ARG A 1 174 ? 11.003 -5.599 -31.096 1.00 59.44 174 ARG A O 1
ATOM 1376 N N . LEU A 1 175 ? 9.725 -4.009 -32.045 1.00 50.81 175 LEU A N 1
ATOM 1377 C CA . LEU A 1 175 ? 9.850 -4.526 -33.406 1.00 50.81 175 LEU A CA 1
ATOM 1378 C C . LEU A 1 175 ? 11.291 -4.256 -33.876 1.00 50.81 175 LEU A C 1
ATOM 1380 O O . LEU A 1 175 ? 11.776 -3.133 -33.703 1.00 50.81 175 LEU A O 1
ATOM 1384 N N . PRO A 1 176 ? 12.005 -5.246 -34.441 1.00 48.97 176 PRO A N 1
ATOM 1385 C CA . PRO A 1 176 ? 13.312 -5.004 -35.030 1.00 48.97 176 PRO A CA 1
ATOM 1386 C C . PRO A 1 176 ? 13.157 -3.961 -36.138 1.00 48.97 176 PRO A C 1
ATOM 1388 O O . PRO A 1 176 ? 12.443 -4.189 -37.114 1.00 48.97 176 PRO A O 1
ATOM 1391 N N . THR A 1 177 ? 13.811 -2.809 -36.003 1.00 48.31 177 THR A N 1
ATOM 1392 C CA . THR A 1 177 ? 13.913 -1.865 -37.112 1.00 48.31 177 THR A CA 1
ATOM 1393 C C . THR A 1 177 ? 14.720 -2.539 -38.217 1.00 48.31 177 THR A C 1
ATOM 1395 O O . THR A 1 177 ? 15.871 -2.938 -38.016 1.00 48.31 177 THR A O 1
ATOM 1398 N N . ALA A 1 178 ? 14.083 -2.737 -39.373 1.00 46.50 178 ALA A N 1
ATOM 1399 C CA . ALA A 1 178 ? 14.704 -3.323 -40.549 1.00 46.50 178 ALA A CA 1
ATOM 1400 C C . ALA A 1 178 ? 16.004 -2.569 -40.858 1.00 46.50 178 ALA A C 1
ATOM 1402 O O . ALA A 1 178 ? 15.997 -1.368 -41.141 1.00 46.50 178 ALA A O 1
ATOM 1403 N N . LYS A 1 179 ? 17.138 -3.269 -40.751 1.00 50.97 179 LYS A N 1
ATOM 1404 C CA . LYS A 1 179 ? 18.440 -2.715 -41.111 1.00 50.97 179 LYS A CA 1
ATOM 1405 C C . LYS A 1 179 ? 18.403 -2.338 -42.589 1.00 50.97 179 LYS A C 1
ATOM 1407 O O . LYS A 1 179 ? 18.040 -3.139 -43.443 1.00 50.97 179 LYS A O 1
ATOM 1412 N N . ASN A 1 180 ? 18.789 -1.099 -42.847 1.00 43.50 180 ASN A N 1
ATOM 1413 C CA . ASN A 1 180 ? 18.913 -0.473 -44.151 1.00 43.50 180 ASN A CA 1
ATOM 1414 C C . ASN A 1 180 ? 19.903 -1.280 -45.020 1.00 43.50 180 ASN A C 1
ATOM 1416 O O . ASN A 1 180 ? 21.114 -1.085 -44.929 1.00 43.50 180 ASN A O 1
ATOM 1420 N N . VAL A 1 181 ? 19.411 -2.212 -45.842 1.00 51.69 181 VAL A N 1
ATOM 1421 C CA . VAL A 1 181 ? 20.206 -2.838 -46.907 1.00 51.69 181 VAL A CA 1
ATOM 1422 C C . VAL A 1 181 ? 20.306 -1.816 -48.033 1.00 51.69 181 VAL A C 1
ATOM 1424 O O . VAL A 1 181 ? 19.424 -1.722 -48.881 1.00 51.69 181 VAL A O 1
ATOM 1427 N N . LYS A 1 182 ? 21.365 -1.005 -48.036 1.00 46.75 182 LYS A N 1
ATOM 1428 C CA . LYS A 1 182 ? 21.721 -0.191 -49.201 1.00 46.75 182 LYS A CA 1
ATOM 1429 C C . LYS A 1 182 ? 23.084 -0.620 -49.731 1.00 46.75 182 LYS A C 1
ATOM 1431 O O . LYS A 1 182 ? 24.117 -0.137 -49.294 1.00 46.75 182 LYS A O 1
ATOM 1436 N N . SER A 1 183 ? 23.004 -1.551 -50.685 1.00 51.12 183 SER A N 1
ATOM 1437 C CA . SER A 1 183 ? 23.705 -1.521 -51.974 1.00 51.12 183 SER A CA 1
ATOM 1438 C C . SER A 1 183 ? 25.225 -1.302 -51.944 1.00 51.12 183 SER A C 1
ATOM 1440 O O . SER A 1 183 ? 25.697 -0.177 -52.096 1.00 51.12 183 SER A O 1
ATOM 1442 N N . SER A 1 184 ? 25.986 -2.399 -51.922 1.00 40.88 184 SER A N 1
ATOM 1443 C CA . SER A 1 184 ? 27.281 -2.442 -52.610 1.00 40.88 184 SER A CA 1
ATOM 1444 C C . SER A 1 184 ? 27.027 -2.924 -54.041 1.00 40.88 184 SER A C 1
ATOM 1446 O O . SER A 1 184 ? 26.839 -4.117 -54.274 1.00 40.88 184 SER A O 1
ATOM 1448 N N . VAL A 1 185 ? 26.935 -1.993 -54.993 1.00 51.59 185 VAL A N 1
ATOM 1449 C CA . VAL A 1 185 ? 27.020 -2.318 -56.423 1.00 51.59 185 VAL A CA 1
ATOM 1450 C C . VAL A 1 185 ? 28.501 -2.499 -56.739 1.00 51.59 185 VAL A C 1
ATOM 1452 O O . VAL A 1 185 ? 29.256 -1.531 -56.811 1.00 51.59 185 VAL A O 1
ATOM 1455 N N . SER A 1 186 ? 28.924 -3.750 -56.908 1.00 47.66 186 SER A N 1
ATOM 1456 C CA . SER A 1 186 ? 30.222 -4.082 -57.489 1.00 47.66 186 SER A CA 1
ATOM 1457 C C . SER A 1 186 ? 30.166 -3.848 -58.999 1.00 47.66 186 SER A C 1
ATOM 1459 O O . SER A 1 186 ? 29.655 -4.674 -59.749 1.00 47.66 186 SER A O 1
ATOM 1461 N N . SER A 1 187 ? 30.695 -2.709 -59.448 1.00 48.06 187 SER A N 1
ATOM 1462 C CA . SER A 1 187 ? 31.069 -2.508 -60.850 1.00 48.06 187 SER A CA 1
ATOM 1463 C C . SER A 1 187 ? 32.345 -3.296 -61.144 1.00 48.06 187 SER A C 1
ATOM 1465 O O . SER A 1 187 ? 33.442 -2.835 -60.840 1.00 48.06 187 SER A O 1
ATOM 1467 N N . SER A 1 188 ? 32.208 -4.463 -61.769 1.00 53.28 188 SER A N 1
ATOM 1468 C CA . SER A 1 188 ? 33.294 -5.096 -62.522 1.00 53.28 188 SER A CA 1
ATOM 1469 C C . SER A 1 188 ? 33.054 -4.811 -64.000 1.00 53.28 188 SER A C 1
ATOM 1471 O O . SER A 1 188 ? 32.168 -5.396 -64.618 1.00 53.28 188 SER A O 1
ATOM 1473 N N . ARG A 1 189 ? 33.806 -3.855 -64.551 1.00 54.53 189 ARG A N 1
ATOM 1474 C CA . ARG A 1 189 ? 33.882 -3.627 -65.995 1.00 54.53 189 ARG A CA 1
ATOM 1475 C C . ARG A 1 189 ? 34.922 -4.604 -66.553 1.00 54.53 189 ARG A C 1
ATOM 1477 O O . ARG A 1 189 ? 36.070 -4.564 -66.117 1.00 54.53 189 ARG A O 1
ATOM 1484 N N . ILE A 1 190 ? 34.463 -5.494 -67.431 1.00 53.94 190 ILE A N 1
ATOM 1485 C CA . ILE A 1 190 ? 35.278 -6.282 -68.370 1.00 53.94 190 ILE A CA 1
ATOM 1486 C C . ILE A 1 190 ? 35.711 -5.353 -69.505 1.00 53.94 190 ILE A C 1
ATOM 1488 O O . ILE A 1 190 ? 34.879 -4.491 -69.884 1.00 53.94 190 ILE A O 1
#

pLDDT: mean 75.43, std 16.85, range [34.91, 96.19]